Protein 7C7M (pdb70)

Radius of gyration: 18.65 Å; Cα contacts (8 Å, |Δi|>4): 418; chains: 1; bounding box: 50×46×41 Å

Solvent-accessible surface area: 12742 Å² total

Foldseek 3Di:
DPVLLVVLVVLLVVLVVLVVVCVVPVVSLVVLVVSCVLLCLLLDVVSLVVLVVPPDDPSNVVSLVSLLVSLLVSVQSNLLVVLCVCVVVVAADDDQPQVQQPVLGAALQAEEEEEAQGLNGSQQRNQVVHVHAYEYEDLDVSSQVSVVVNCCRYPVPTRYHYYNDQCVRDPCQQRHAEYEYDFSDQCVQVSVLVSQVVYHQRHKYKKYDPRSLSSHGPHDDDHDCQAWDFPDWADSSDSITMTMIHGD

InterPro domains:
  IPR004298 Nicotianamine synthase [PTHR32266] (62-256)
  IPR029063 S-adenosyl-L-methionine-dependent methyltransferase superfamily [G3DSA:3.40.50.150] (2-256)
  IPR029063 S-adenosyl-L-methionine-dependent methyltransferase superfamily [SSF53335] (79-215)

Structure (mmCIF, N/CA/C/O backbone):
data_7C7M
#
_entry.id   7C7M
#
_cell.length_a   45.522
_cell.length_b   92.142
_cell.length_c   56.669
_cell.angle_alpha   90.00
_cell.angle_beta   90.00
_cell.angle_gamma   90.00
#
_symmetry.space_group_name_H-M   'P 21 21 2'
#
loop_
_entity.id
_entity.type
_entity.pdbx_description
1 polymer 'Staphylopine biosynthesis enzyme CntL'
2 non-polymer 1,2-ETHANEDIOL
3 non-polymer S-ADENOSYLMETHIONINE
4 water water
#
loop_
_atom_site.group_PDB
_atom_site.id
_atom_site.type_symbol
_atom_site.label_atom_id
_atom_site.label_alt_id
_atom_site.label_comp_id
_atom_site.label_asym_id
_atom_site.label_entity_id
_atom_site.label_seq_id
_atom_site.pdbx_PDB_ins_code
_atom_site.Cartn_x
_atom_site.Cartn_y
_atom_site.Cartn_z
_atom_site.occupancy
_atom_site.B_iso_or_equiv
_atom_site.auth_seq_id
_atom_site.auth_comp_id
_atom_site.auth_asym_id
_atom_site.auth_atom_id
_atom_site.pdbx_PDB_model_num
ATOM 1 N N . ASN A 1 17 ? -8.160 41.481 -16.471 1.00 45.40 5 ASN A N 1
ATOM 2 C CA . ASN A 1 17 ? -7.706 40.892 -17.765 1.00 45.05 5 ASN A CA 1
ATOM 3 C C . ASN A 1 17 ? -6.615 41.767 -18.390 1.00 44.40 5 ASN A C 1
ATOM 4 O O . ASN A 1 17 ? -5.446 41.371 -18.465 1.00 38.01 5 ASN A O 1
ATOM 6 N N . ASN A 1 18 ? -7.035 42.965 -18.814 1.00 43.43 6 ASN A N 1
ATOM 7 C CA . ASN A 1 18 ? -6.341 43.799 -19.786 1.00 41.16 6 ASN A CA 1
ATOM 8 C C . ASN A 1 18 ? -4.863 43.950 -19.402 1.00 39.14 6 ASN A C 1
ATOM 9 O O . ASN A 1 18 ? -3.971 43.760 -20.231 1.00 36.45 6 ASN A O 1
ATOM 11 N N . GLU A 1 19 ? -4.616 44.267 -18.131 1.00 32.63 7 GLU A N 1
ATOM 12 C CA . GLU A 1 19 ? -3.307 44.703 -17.699 1.00 33.52 7 GLU A CA 1
ATOM 13 C C . GLU A 1 19 ? -2.304 43.539 -17.829 1.00 27.60 7 GLU A C 1
ATOM 14 O O . GLU A 1 19 ? -1.277 43.638 -18.529 1.00 25.88 7 GLU A O 1
ATOM 20 N N . ILE A 1 20 ? -2.594 42.419 -17.162 1.00 23.48 8 ILE A N 1
ATOM 21 C CA . ILE A 1 20 ? -1.606 41.354 -17.083 1.00 21.46 8 ILE A CA 1
ATOM 22 C C . ILE A 1 20 ? -1.464 40.697 -18.468 1.00 18.66 8 ILE A C 1
ATOM 23 O O . ILE A 1 20 ? -0.358 40.351 -18.861 1.00 18.52 8 ILE A O 1
ATOM 28 N N . LYS A 1 21 ? -2.560 40.587 -19.225 1.00 17.47 9 LYS A N 1
ATOM 29 C CA . LYS A 1 21 ? -2.536 39.967 -20.554 1.00 17.96 9 LYS A CA 1
ATOM 30 C C . LYS A 1 21 ? -1.571 40.716 -21.483 1.00 15.44 9 LYS A C 1
ATOM 31 O O . LYS A 1 21 ? -0.813 40.109 -22.221 1.00 14.36 9 LYS A O 1
ATOM 37 N N . LEU A 1 22 ? -1.589 42.051 -21.414 1.00 15.36 10 LEU A N 1
ATOM 38 C CA . LEU A 1 22 ? -0.726 42.892 -22.254 1.00 15.19 10 LEU A CA 1
ATOM 39 C C . LEU A 1 22 ? 0.762 42.624 -21.993 1.00 14.30 10 LEU A C 1
ATOM 40 O O . LEU A 1 22 ? 1.545 42.516 -22.951 1.00 13.73 10 LEU A O 1
ATOM 45 N N A ILE A 1 23 ? 1.140 42.527 -20.711 0.50 14.19 11 ILE A N 1
ATOM 46 N N B ILE A 1 23 ? 1.148 42.495 -20.721 0.50 14.29 11 ILE A N 1
ATOM 47 C CA A ILE A 1 23 ? 2.536 42.296 -20.298 0.50 14.36 11 ILE A CA 1
ATOM 48 C CA B ILE A 1 23 ? 2.563 42.337 -20.375 0.50 14.54 11 ILE A CA 1
ATOM 49 C C A ILE A 1 23 ? 2.995 40.917 -20.776 0.50 13.95 11 ILE A C 1
ATOM 50 C C B ILE A 1 23 ? 3.030 40.904 -20.689 0.50 14.05 11 ILE A C 1
ATOM 51 O O A ILE A 1 23 ? 4.115 40.763 -21.284 0.50 13.79 11 ILE A O 1
ATOM 52 O O B ILE A 1 23 ? 4.197 40.702 -21.043 0.50 13.88 11 ILE A O 1
ATOM 61 N N . LEU A 1 24 ? 2.123 39.926 -20.582 1.00 13.53 12 LEU A N 1
ATOM 62 C CA . LEU A 1 24 ? 2.425 38.533 -20.933 1.00 13.89 12 LEU A CA 1
ATOM 63 C C . LEU A 1 24 ? 2.639 38.422 -22.449 1.00 13.68 12 LEU A C 1
ATOM 64 O O . LEU A 1 24 ? 3.568 37.770 -22.899 1.00 13.23 12 LEU A O 1
ATOM 69 N N . GLN A 1 25 ? 1.790 39.093 -23.228 1.00 13.84 13 GLN A N 1
ATOM 70 C CA . GLN A 1 25 ? 1.965 39.126 -24.697 1.00 14.55 13 GLN A CA 1
ATOM 71 C C . GLN A 1 25 ? 3.311 39.784 -25.057 1.00 14.41 13 GLN A C 1
ATOM 72 O O . GLN A 1 25 ? 4.018 39.322 -25.992 1.00 14.50 13 GLN A O 1
ATOM 78 N N . GLN A 1 26 ? 3.673 40.858 -24.342 1.00 14.54 14 GLN A N 1
ATOM 79 C CA . GLN A 1 26 ? 4.918 41.573 -24.595 1.00 15.56 14 GLN A CA 1
ATOM 80 C C . GLN A 1 26 ? 6.108 40.671 -24.262 1.00 14.87 14 GLN A C 1
ATOM 81 O O . GLN A 1 26 ? 7.049 40.633 -25.025 1.00 14.83 14 GLN A O 1
ATOM 87 N N . TYR A 1 27 ? 6.052 39.945 -23.140 1.00 14.30 15 TYR A N 1
ATOM 88 C CA . TYR A 1 27 ? 7.110 38.970 -22.827 1.00 14.90 15 TYR A CA 1
ATOM 89 C C . TYR A 1 27 ? 7.217 37.910 -23.938 1.00 14.70 15 TYR A C 1
ATOM 90 O O . TYR A 1 27 ? 8.316 37.508 -24.304 1.00 13.62 15 TYR A O 1
ATOM 99 N N . LEU A 1 28 ? 6.087 37.423 -24.453 1.00 14.66 16 LEU A N 1
ATOM 100 C CA . LEU A 1 28 ? 6.137 36.397 -25.504 1.00 14.82 16 LEU A CA 1
ATOM 101 C C . LEU A 1 28 ? 6.908 36.938 -26.718 1.00 15.58 16 LEU A C 1
ATOM 102 O O . LEU A 1 28 ? 7.746 36.251 -27.272 1.00 14.49 16 LEU A O 1
ATOM 107 N N . GLU A 1 29 ? 6.602 38.179 -27.118 1.00 16.23 17 GLU A N 1
ATOM 108 C CA . GLU A 1 29 ? 7.266 38.832 -28.252 1.00 17.44 17 GLU A CA 1
ATOM 109 C C . GLU A 1 29 ? 8.759 39.054 -27.972 1.00 16.18 17 GLU A C 1
ATOM 110 O O . GLU A 1 29 ? 9.574 38.845 -28.850 1.00 15.75 17 GLU A O 1
ATOM 116 N N . LYS A 1 30 ? 9.105 39.491 -26.757 1.00 15.17 18 LYS A N 1
ATOM 117 C CA . LYS A 1 30 ? 10.510 39.667 -26.364 1.00 16.14 18 LYS A CA 1
ATOM 118 C C . LYS A 1 30 ? 11.259 38.324 -26.387 1.00 14.49 18 LYS A C 1
ATOM 119 O O . LYS A 1 30 ? 12.403 38.263 -26.855 1.00 14.37 18 LYS A O 1
ATOM 125 N N . PHE A 1 31 ? 10.640 37.257 -25.872 1.00 12.64 19 PHE A N 1
ATOM 126 C CA . PHE A 1 31 ? 11.274 35.943 -25.893 1.00 12.90 19 PHE A CA 1
ATOM 127 C C . PHE A 1 31 ? 11.484 35.477 -27.337 1.00 12.76 19 PHE A C 1
ATOM 128 O O . PHE A 1 31 ? 12.531 34.897 -27.633 1.00 13.61 19 PHE A O 1
ATOM 136 N N . GLU A 1 32 ? 10.520 35.742 -28.221 1.00 13.26 20 GLU A N 1
ATOM 137 C CA . GLU A 1 32 ? 10.658 35.380 -29.657 1.00 13.94 20 GLU A CA 1
ATOM 138 C C . GLU A 1 32 ? 11.896 36.063 -30.253 1.00 14.56 20 GLU A C 1
ATOM 139 O O . GLU A 1 32 ? 12.714 35.406 -30.902 1.00 15.09 20 GLU A O 1
ATOM 145 N N . ALA A 1 33 ? 12.050 37.376 -30.017 1.00 14.58 21 ALA A N 1
ATOM 146 C CA . ALA A 1 33 ? 13.145 38.150 -30.617 1.00 15.53 21 ALA A CA 1
ATOM 147 C C . ALA A 1 33 ? 14.497 37.680 -30.067 1.00 15.96 21 ALA A C 1
ATOM 148 O O . ALA A 1 33 ? 15.460 37.454 -30.842 1.00 15.91 21 ALA A O 1
ATOM 150 N N . HIS A 1 34 ? 14.574 37.540 -28.740 1.00 15.42 22 HIS A N 1
ATOM 151 C CA . HIS A 1 34 ? 15.801 37.124 -28.065 1.00 17.32 22 HIS A CA 1
ATOM 152 C C . HIS A 1 34 ? 16.203 35.709 -28.490 1.00 17.98 22 HIS A C 1
ATOM 153 O O . HIS A 1 34 ? 17.388 35.446 -28.723 1.00 18.80 22 HIS A O 1
ATOM 160 N N . TYR A 1 35 ? 15.229 34.796 -28.546 1.00 17.64 23 TYR A N 1
ATOM 161 C CA . TYR A 1 35 ? 15.534 33.419 -28.844 1.00 18.47 23 TYR A CA 1
ATOM 162 C C . TYR A 1 35 ? 16.039 33.303 -30.291 1.00 18.45 23 TYR A C 1
ATOM 163 O O . TYR A 1 35 ? 17.053 32.660 -30.535 1.00 17.84 23 TYR A O 1
ATOM 172 N N A GLU A 1 36 ? 15.343 33.948 -31.229 0.50 17.98 24 GLU A N 1
ATOM 173 N N B GLU A 1 36 ? 15.317 33.928 -31.233 0.50 17.86 24 GLU A N 1
ATOM 174 C CA A GLU A 1 36 ? 15.739 33.901 -32.629 0.50 19.34 24 GLU A CA 1
ATOM 175 C CA B GLU A 1 36 ? 15.714 33.955 -32.653 0.50 19.18 24 GLU A CA 1
ATOM 176 C C A GLU A 1 36 ? 17.153 34.481 -32.811 0.50 19.44 24 GLU A C 1
ATOM 177 C C B GLU A 1 36 ? 17.158 34.461 -32.783 0.50 19.31 24 GLU A C 1
ATOM 178 O O A GLU A 1 36 ? 17.932 33.928 -33.580 0.50 20.06 24 GLU A O 1
ATOM 179 O O B GLU A 1 36 ? 17.956 33.842 -33.480 0.50 19.77 24 GLU A O 1
ATOM 190 N N . ARG A 1 37 ? 17.480 35.562 -32.091 1.00 19.97 25 ARG A N 1
ATOM 191 C CA . ARG A 1 37 ? 18.814 36.216 -32.176 1.00 20.95 25 ARG A CA 1
ATOM 192 C C . ARG A 1 37 ? 19.907 35.247 -31.715 1.00 20.03 25 ARG A C 1
ATOM 193 O O . ARG A 1 37 ? 20.951 35.081 -32.403 1.00 19.59 25 ARG A O 1
ATOM 201 N N . VAL A 1 38 ? 19.660 34.600 -30.569 1.00 18.69 26 VAL A N 1
ATOM 202 C CA . VAL A 1 38 ? 20.608 33.689 -29.951 1.00 19.53 26 VAL A CA 1
ATOM 203 C C . VAL A 1 38 ? 20.856 32.473 -30.855 1.00 20.14 26 VAL A C 1
ATOM 204 O O . VAL A 1 38 ? 21.977 31.978 -30.903 1.00 21.18 26 VAL A O 1
ATOM 208 N N . LEU A 1 39 ? 19.835 32.008 -31.579 1.00 21.14 27 LEU A N 1
ATOM 209 C CA . LEU A 1 39 ? 20.005 30.867 -32.497 1.00 23.03 27 LEU A CA 1
ATOM 210 C C . LEU A 1 39 ? 20.994 31.211 -33.623 1.00 23.98 27 LEU A C 1
ATOM 211 O O . LEU A 1 39 ? 21.740 30.339 -34.061 1.00 25.31 27 LEU A O 1
ATOM 216 N N . GLN A 1 40 ? 21.009 32.472 -34.061 1.00 23.26 28 GLN A N 1
ATOM 217 C CA . GLN A 1 40 ? 21.916 32.933 -35.123 1.00 24.87 28 GLN A CA 1
ATOM 218 C C . GLN A 1 40 ? 23.298 33.268 -34.543 1.00 23.85 28 GLN A C 1
ATOM 219 O O . GLN A 1 40 ? 24.303 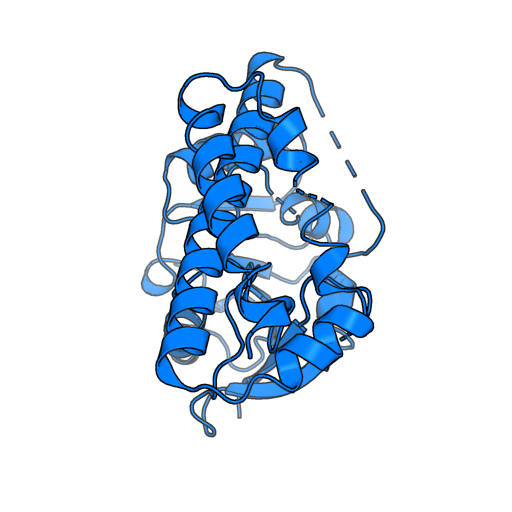33.031 -35.213 1.00 22.08 28 GLN A O 1
ATOM 221 N N . ASP A 1 41 ? 23.354 33.819 -33.318 1.00 21.53 29 ASP A N 1
ATOM 222 C CA . ASP A 1 41 ? 24.612 34.266 -32.738 1.00 22.76 29 ASP A CA 1
ATOM 223 C C . ASP A 1 41 ? 24.586 34.143 -31.205 1.00 22.33 29 ASP A C 1
ATOM 224 O O . ASP A 1 41 ? 23.861 34.847 -30.533 1.00 22.09 29 ASP A O 1
ATOM 229 N N . ASP A 1 42 ? 25.452 33.293 -30.648 1.00 23.65 30 ASP A N 1
ATOM 230 C CA . ASP A 1 42 ? 25.458 33.028 -29.201 1.00 26.42 30 ASP A CA 1
ATOM 231 C C . ASP A 1 42 ? 25.966 34.237 -28.392 1.00 26.35 30 ASP A C 1
ATOM 232 O O . ASP A 1 42 ? 25.862 34.221 -27.157 1.00 25.20 30 ASP A O 1
ATOM 237 N N . GLN A 1 43 ? 26.457 35.290 -29.058 1.00 25.50 31 GLN A N 1
ATOM 238 C CA . GLN A 1 43 ? 26.902 36.520 -28.373 1.00 29.59 31 GLN A CA 1
ATOM 239 C C . GLN A 1 43 ? 25.721 37.216 -27.679 1.00 28.78 31 GLN A C 1
ATOM 240 O O . GLN A 1 43 ? 25.935 37.997 -26.748 1.00 30.75 31 GLN A O 1
ATOM 246 N N . TYR A 1 44 ? 24.495 36.944 -28.145 1.00 26.45 32 TYR A N 1
ATOM 247 C CA . TYR A 1 44 ? 23.260 37.528 -27.590 1.00 26.67 32 TYR A CA 1
ATOM 248 C C . TYR A 1 44 ? 22.748 36.741 -26.368 1.00 23.55 32 TYR A C 1
ATOM 249 O O . TYR A 1 44 ? 21.653 37.034 -25.878 1.00 19.75 32 TYR A O 1
ATOM 258 N N . ILE A 1 45 ? 23.520 35.772 -25.859 1.00 22.68 33 ILE A N 1
ATOM 259 C CA . ILE A 1 45 ? 23.103 35.016 -24.668 1.00 23.11 33 ILE A CA 1
ATOM 260 C C . ILE A 1 45 ? 22.928 35.966 -23.476 1.00 21.30 33 ILE A C 1
ATOM 261 O O . ILE A 1 45 ? 21.959 35.839 -22.747 1.00 20.94 33 ILE A O 1
ATOM 266 N N . GLU A 1 46 ? 23.865 36.903 -23.271 1.00 19.58 34 GLU A N 1
ATOM 267 C CA . GLU A 1 46 ? 23.809 37.784 -22.090 1.00 19.89 34 GLU A CA 1
ATOM 268 C C . GLU A 1 46 ? 22.462 38.527 -22.049 1.00 19.18 34 GLU A C 1
ATOM 269 O O . GLU A 1 46 ? 21.857 38.609 -20.989 1.00 19.84 34 GLU A O 1
ATOM 271 N N . ALA A 1 47 ? 22.010 39.050 -23.196 1.00 18.26 35 ALA A N 1
ATOM 272 C CA . ALA A 1 47 ? 20.750 39.790 -23.305 1.00 18.62 35 ALA A CA 1
ATOM 273 C C . ALA A 1 47 ? 19.557 38.871 -22.967 1.00 18.02 35 ALA A C 1
ATOM 274 O O . ALA A 1 47 ? 18.587 39.288 -22.297 1.00 17.32 35 ALA A O 1
ATOM 276 N N . LEU A 1 48 ? 19.619 37.614 -23.413 1.00 17.15 36 LEU A N 1
ATOM 277 C CA . LEU A 1 48 ? 18.539 36.660 -23.097 1.00 17.59 36 LEU A CA 1
ATOM 278 C C . LEU A 1 48 ? 18.546 36.332 -21.596 1.00 18.28 36 LEU A C 1
ATOM 279 O O . LEU A 1 48 ? 17.482 36.295 -20.980 1.00 18.97 36 LEU A O 1
ATOM 284 N N . GLU A 1 49 ? 19.726 36.114 -21.008 1.00 18.58 37 GLU A N 1
ATOM 285 C CA . GLU A 1 49 ? 19.845 35.844 -19.548 1.00 19.95 37 GLU A CA 1
ATOM 286 C C . GLU A 1 49 ? 19.257 37.003 -18.739 1.00 18.77 37 GLU A C 1
ATOM 287 O O . GLU A 1 49 ? 18.559 36.773 -17.745 1.00 18.69 37 GLU A O 1
ATOM 293 N N . THR A 1 50 ? 19.525 38.241 -19.165 1.00 18.21 38 THR A N 1
ATOM 294 C CA . THR A 1 50 ? 18.988 39.417 -18.498 1.00 18.75 38 THR A CA 1
ATOM 295 C C . THR A 1 50 ? 17.454 39.432 -18.593 1.00 17.26 38 THR A C 1
ATOM 296 O O . THR A 1 50 ? 16.771 39.742 -17.625 1.00 16.21 38 THR A O 1
ATOM 300 N N . LEU A 1 51 ? 16.925 39.122 -19.773 1.00 16.26 39 LEU A N 1
ATOM 301 C CA . LEU A 1 51 ? 15.468 39.038 -19.970 1.00 16.55 39 LEU A CA 1
ATOM 302 C C . LEU A 1 51 ? 14.879 37.993 -19.024 1.00 16.04 39 LEU A C 1
ATOM 303 O O . LEU A 1 51 ? 13.840 38.221 -18.396 1.00 14.90 39 LEU A O 1
ATOM 316 N N . ASP A 1 53 ? 16.082 37.037 -16.151 1.00 18.60 41 ASP A N 1
ATOM 317 C CA . ASP A 1 53 ? 16.129 37.567 -14.789 1.00 19.94 41 ASP A CA 1
ATOM 318 C C . ASP A 1 53 ? 14.976 38.558 -14.556 1.00 19.31 41 ASP A C 1
ATOM 319 O O . ASP A 1 53 ? 14.315 38.532 -13.498 1.00 17.26 41 ASP A O 1
ATOM 324 N N . ASP A 1 54 ? 14.736 39.440 -15.534 1.00 18.04 42 ASP A N 1
ATOM 325 C CA . ASP A 1 54 ? 13.624 40.400 -15.475 1.00 19.15 42 ASP A CA 1
ATOM 326 C C . ASP A 1 54 ? 12.284 39.659 -15.363 1.00 17.16 42 ASP A C 1
ATOM 327 O O . ASP A 1 54 ? 11.419 40.036 -14.564 1.00 17.55 42 ASP A O 1
ATOM 332 N N . TYR A 1 55 ? 12.130 38.599 -16.153 1.00 15.28 43 TYR A N 1
ATOM 333 C CA . TYR A 1 55 ? 10.922 37.739 -16.164 1.00 15.16 43 TYR A CA 1
ATOM 334 C C . TYR A 1 55 ? 10.690 37.088 -14.790 1.00 15.62 43 TYR A C 1
ATOM 335 O O . TYR A 1 55 ? 9.547 37.042 -14.290 1.00 14.75 43 TYR A O 1
ATOM 344 N N A SER A 1 56 ? 11.774 36.571 -14.198 0.50 15.75 44 SER A N 1
ATOM 345 N N B SER A 1 56 ? 11.773 36.588 -14.185 0.50 15.78 44 SER A N 1
ATOM 346 C CA A SER A 1 56 ? 11.770 35.961 -12.868 0.50 16.39 44 SER A CA 1
ATOM 347 C CA B SER A 1 56 ? 11.734 35.945 -12.874 0.50 16.46 44 SER A CA 1
ATOM 348 C C A SER A 1 56 ? 11.280 36.974 -11.830 0.50 17.09 44 SER A C 1
ATOM 349 C C B SER A 1 56 ? 11.308 36.960 -11.803 0.50 17.10 44 SER A C 1
ATOM 350 O O A SER A 1 56 ? 10.386 36.681 -11.033 0.50 17.36 44 SER A O 1
ATOM 351 O O B SER A 1 56 ? 10.470 36.655 -10.951 0.50 17.37 44 SER A O 1
ATOM 356 N N . GLU A 1 57 ? 11.870 38.174 -11.874 1.00 17.63 45 GLU A N 1
ATOM 357 C CA . GLU A 1 57 ? 11.525 39.270 -10.959 1.00 19.14 45 GLU A CA 1
ATOM 358 C C . GLU A 1 57 ? 10.043 39.643 -11.121 1.00 17.42 45 GLU A C 1
ATOM 359 O O . GLU A 1 57 ? 9.348 39.905 -10.142 1.00 17.16 45 GLU A O 1
ATOM 365 N N . PHE A 1 58 ? 9.544 39.613 -12.361 1.00 15.44 46 PHE A N 1
ATOM 366 C CA . PHE A 1 58 ? 8.119 39.870 -12.647 1.00 14.84 46 PHE A CA 1
ATOM 367 C C . PHE A 1 58 ? 7.234 38.811 -11.965 1.00 13.98 46 PHE A C 1
ATOM 36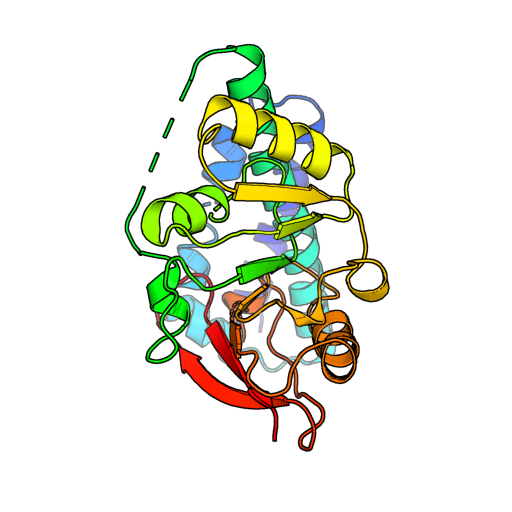8 O O . PHE A 1 58 ? 6.251 39.148 -11.272 1.00 14.34 46 PHE A O 1
ATOM 376 N N . ILE A 1 59 ? 7.581 37.535 -12.174 1.00 13.08 47 ILE A N 1
ATOM 377 C CA . ILE A 1 59 ? 6.807 36.381 -11.714 1.00 13.49 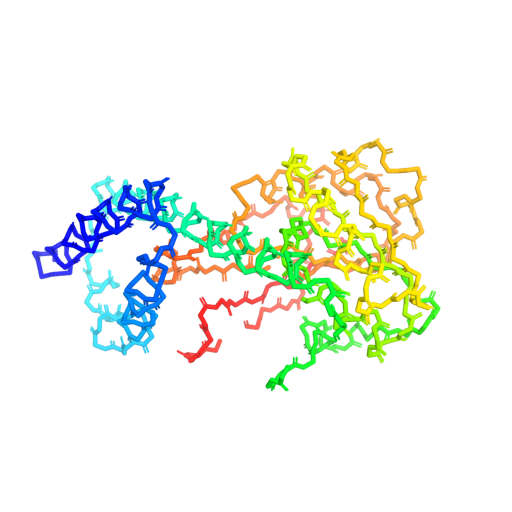47 ILE A CA 1
ATOM 378 C C . ILE A 1 59 ? 6.690 36.411 -10.182 1.00 14.06 47 ILE A C 1
ATOM 379 O O . ILE A 1 59 ? 5.618 36.134 -9.623 1.00 13.83 47 ILE A O 1
ATOM 384 N N . LEU A 1 60 ? 7.791 36.769 -9.525 1.00 15.37 48 LEU A N 1
ATOM 385 C CA . LEU A 1 60 ? 7.880 36.694 -8.062 1.00 16.47 48 LEU A CA 1
ATOM 386 C C . LEU A 1 60 ? 7.434 37.993 -7.378 1.00 17.64 48 LEU A C 1
ATOM 387 O O . LEU A 1 60 ? 7.498 38.096 -6.139 1.00 19.12 48 LEU A O 1
ATOM 392 N N . ASN A 1 61 ? 6.953 38.965 -8.154 1.00 17.48 49 ASN A N 1
ATOM 393 C CA . ASN A 1 61 ? 6.503 40.234 -7.622 1.00 17.79 49 ASN A CA 1
ATOM 394 C C . ASN A 1 61 ? 5.032 40.104 -7.234 1.00 16.96 49 ASN A C 1
ATOM 395 O O . ASN A 1 61 ? 4.209 39.770 -8.073 1.00 17.24 49 ASN A O 1
ATOM 400 N N . PRO A 1 62 ? 4.646 40.319 -5.950 1.00 17.12 50 PRO A N 1
ATOM 401 C CA . PRO A 1 62 ? 3.270 40.076 -5.500 1.00 17.42 50 PRO A CA 1
ATOM 402 C C . PRO A 1 62 ? 2.196 40.908 -6.216 1.00 17.39 50 PRO A C 1
ATOM 403 O O . PRO A 1 62 ? 1.031 40.502 -6.280 1.00 18.31 50 PRO A O 1
ATOM 407 N N . ILE A 1 63 ? 2.594 42.054 -6.767 1.00 19.51 51 ILE A N 1
ATOM 408 C CA . ILE A 1 63 ? 1.694 42.920 -7.524 1.00 22.38 51 ILE A CA 1
ATOM 409 C C . ILE A 1 63 ? 1.220 42.182 -8.777 1.00 20.42 51 ILE A C 1
ATOM 410 O O . ILE A 1 63 ? 0.035 42.195 -9.101 1.00 19.37 51 ILE A O 1
ATOM 415 N N . TYR A 1 64 ? 2.175 41.602 -9.514 1.00 19.69 52 TYR A N 1
ATOM 416 C CA . TYR A 1 64 ? 1.862 40.905 -10.761 1.00 19.32 52 TYR A CA 1
ATOM 417 C C . TYR A 1 64 ? 1.181 39.573 -10.453 1.00 19.11 52 TYR A C 1
ATOM 418 O O . TYR A 1 64 ? 0.292 39.154 -11.185 1.00 18.69 52 TYR A O 1
ATOM 427 N N . GLU A 1 65 ? 1.569 38.937 -9.346 1.00 20.47 53 GLU A N 1
ATOM 428 C CA . GLU A 1 65 ? 0.951 37.688 -8.940 1.00 20.84 53 GLU A CA 1
ATOM 429 C C . GLU A 1 65 ? -0.554 37.924 -8.737 1.00 20.80 53 GLU A C 1
ATOM 430 O O . GLU A 1 65 ? -1.379 37.139 -9.204 1.00 19.81 53 GLU A O 1
ATOM 436 N N . GLN A 1 66 ? -0.887 39.016 -8.037 1.00 20.65 54 GLN A N 1
ATOM 437 C CA . GLN A 1 66 ? -2.269 39.367 -7.710 1.00 22.33 54 GLN A CA 1
ATOM 438 C C . GLN A 1 66 ? -3.031 39.637 -9.012 1.00 21.22 54 GLN A C 1
ATOM 439 O O . GLN A 1 66 ? -4.089 39.076 -9.225 1.00 20.98 54 GLN A O 1
ATOM 445 N N . GLN A 1 67 ? -2.456 40.463 -9.890 1.00 21.48 55 GLN A N 1
ATOM 446 C CA . GLN A 1 67 ? -3.075 40.760 -11.195 1.00 22.11 55 GLN A CA 1
ATOM 447 C C . GLN A 1 67 ? -3.345 39.466 -11.973 1.00 20.99 55 GLN A C 1
ATOM 448 O O . GLN A 1 67 ? -4.440 39.291 -12.549 1.00 20.44 55 GLN A O 1
ATOM 454 N N . PHE A 1 68 ? -2.339 38.576 -12.019 1.00 18.99 56 PHE A N 1
ATOM 455 C CA . PHE A 1 68 ? -2.437 37.295 -12.732 1.00 18.94 56 PHE A CA 1
ATOM 456 C C . PHE A 1 68 ? -3.593 36.453 -12.179 1.00 18.53 56 PHE A C 1
AT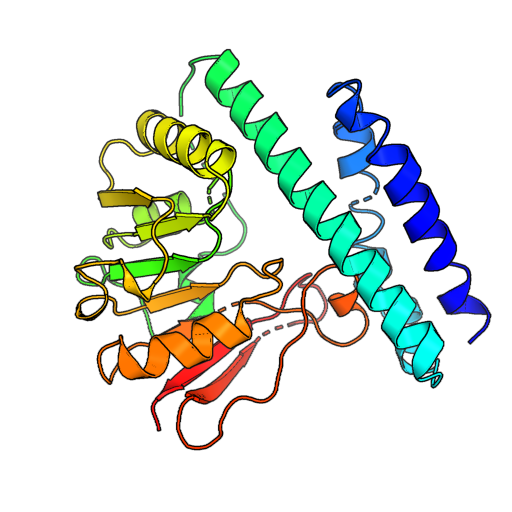OM 457 O O . PHE A 1 68 ? -4.389 35.886 -12.922 1.00 18.98 56 PHE A O 1
ATOM 465 N N . ASN A 1 69 ? -3.675 36.380 -10.853 1.00 19.93 57 ASN A N 1
ATOM 466 C CA . ASN A 1 69 ? -4.699 35.611 -10.173 1.00 21.46 57 ASN A CA 1
ATOM 467 C C . ASN A 1 69 ? -6.092 36.187 -10.445 1.00 20.62 57 ASN A C 1
ATOM 468 O O . ASN A 1 69 ? -7.047 35.434 -10.487 1.00 23.13 57 ASN A O 1
ATOM 473 N N . ALA A 1 70 ? -6.176 37.507 -10.619 1.00 21.82 58 ALA A N 1
ATOM 474 C CA . ALA A 1 70 ? -7.444 38.240 -10.799 1.00 23.42 58 ALA A CA 1
ATOM 475 C C . ALA A 1 70 ? -8.005 38.074 -12.225 1.00 24.29 58 ALA A C 1
ATOM 476 O O . ALA A 1 70 ? -9.209 38.236 -12.432 1.00 23.77 58 ALA A O 1
ATOM 478 N N . TRP A 1 71 ? -7.140 37.751 -13.200 1.00 23.43 59 TRP A N 1
ATOM 479 C CA . TRP A 1 71 ? -7.547 37.491 -14.591 1.00 24.95 59 TRP A CA 1
ATOM 480 C C . TRP A 1 71 ? -8.226 36.116 -14.645 1.00 27.22 59 TRP A C 1
ATOM 481 O O . TRP A 1 71 ? -7.558 35.088 -14.556 1.00 25.14 59 TRP A O 1
ATOM 492 N N . ARG A 1 72 ? -9.557 36.115 -14.780 1.00 30.34 60 ARG A N 1
ATOM 493 C CA . ARG A 1 72 ? -10.363 34.884 -14.698 1.00 35.49 60 ARG A CA 1
ATOM 494 C C . ARG A 1 72 ? -10.910 34.542 -16.090 1.00 38.87 60 ARG A C 1
ATOM 495 O O . ARG A 1 72 ? -12.044 34.100 -16.239 1.00 44.35 60 ARG A O 1
ATOM 498 N N . ASP A 1 73 ? -10.081 34.739 -17.115 1.00 40.80 61 ASP A N 1
ATOM 499 C CA . ASP A 1 73 ? -10.335 34.183 -18.427 1.00 39.56 61 ASP A CA 1
ATOM 500 C C . ASP A 1 73 ? -9.929 32.709 -18.367 1.00 39.49 61 ASP A C 1
ATOM 501 O O . ASP A 1 73 ? -9.104 32.331 -17.537 1.00 40.22 61 ASP A O 1
ATOM 506 N N . VAL A 1 74 ? -10.531 31.876 -19.222 1.00 37.58 62 VAL A N 1
ATOM 507 C CA . VAL A 1 74 ? -10.239 30.444 -19.219 1.00 35.52 62 VAL A CA 1
ATOM 508 C C . VAL A 1 74 ? -9.360 30.094 -20.438 1.00 33.52 62 VAL A C 1
ATOM 509 O O . VAL A 1 74 ? -8.232 29.667 -20.253 1.00 36.12 62 VAL A O 1
ATOM 513 N N . GLU A 1 75 ? -9.860 30.318 -21.659 1.00 29.10 63 GLU A N 1
ATOM 514 C CA . GLU A 1 75 ? -9.207 29.827 -22.893 1.00 27.65 63 GLU A CA 1
ATOM 515 C C . GLU A 1 75 ? -7.931 30.622 -23.214 1.00 24.95 63 GLU A C 1
ATOM 516 O O . GLU A 1 75 ? -6.871 30.024 -23.354 1.00 22.87 63 GLU A O 1
ATOM 522 N N . GLU A 1 76 ? -8.048 31.951 -23.369 1.00 21.93 64 GLU A N 1
ATOM 523 C CA . GLU A 1 76 ? -6.921 32.794 -23.813 1.00 21.25 64 GLU A CA 1
ATOM 524 C C . GLU A 1 76 ? -5.791 32.750 -22.773 1.00 19.19 64 GLU A C 1
ATOM 525 O O . GLU A 1 76 ? -4.616 32.640 -23.119 1.00 18.62 64 GLU A O 1
ATOM 527 N N . LYS A 1 77 ? -6.157 32.783 -21.493 1.00 18.34 65 LYS A N 1
ATOM 528 C CA . LYS A 1 77 ? -5.174 32.733 -20.408 1.00 17.82 65 LYS A CA 1
ATOM 529 C C . LYS A 1 77 ? -4.405 31.407 -20.468 1.00 16.51 65 LYS A C 1
ATOM 530 O O . LYS A 1 77 ? -3.164 31.414 -20.473 1.00 15.88 65 LYS A O 1
ATOM 536 N N . ALA A 1 78 ? -5.133 30.286 -20.540 1.00 14.72 66 ALA A N 1
ATOM 537 C CA . ALA A 1 78 ? -4.510 28.954 -20.596 1.00 14.25 66 ALA A CA 1
ATOM 538 C C . ALA A 1 78 ? -3.521 28.862 -21.768 1.00 13.83 66 ALA A C 1
ATOM 539 O O . ALA A 1 78 ? -2.394 28.389 -21.605 1.00 13.08 66 ALA A O 1
ATOM 541 N N . GLN A 1 79 ? -3.937 29.347 -22.941 1.00 13.73 67 GLN A N 1
ATOM 542 C CA . GLN A 1 79 ? -3.125 29.252 -24.161 1.00 13.87 67 GLN A CA 1
ATOM 543 C C . GLN A 1 79 ? -1.866 30.126 -24.056 1.00 13.92 67 GLN A C 1
ATOM 544 O O . GLN A 1 79 ? -0.767 29.704 -24.477 1.00 13.39 67 GLN A O 1
ATOM 550 N N . LEU A 1 80 ? -2.016 31.333 -23.506 1.00 13.57 68 LEU A N 1
ATOM 551 C CA . LEU A 1 80 ? -0.913 32.268 -23.385 1.00 13.63 68 LEU A CA 1
ATOM 552 C C . LEU A 1 80 ? 0.130 31.685 -22.422 1.00 14.11 68 LEU A C 1
ATOM 553 O O . LEU A 1 80 ? 1.339 31.710 -22.705 1.00 12.46 68 LEU A O 1
ATOM 558 N N . ILE A 1 81 ? -0.350 31.103 -21.315 1.00 13.81 69 ILE A N 1
ATOM 559 C CA . ILE A 1 81 ? 0.542 30.413 -20.354 1.00 14.13 69 ILE A CA 1
ATOM 560 C C . ILE A 1 81 ? 1.317 29.300 -21.084 1.00 13.87 69 ILE A C 1
ATOM 561 O O . ILE A 1 81 ? 2.542 29.217 -20.949 1.00 12.54 69 ILE A O 1
ATOM 566 N N . LYS A 1 82 ? 0.623 28.489 -21.895 1.00 14.37 70 LYS A N 1
ATOM 567 C CA . LYS A 1 82 ? 1.247 27.364 -22.573 1.00 15.00 70 LYS A CA 1
ATOM 568 C C . LYS A 1 82 ? 2.271 27.870 -23.602 1.00 14.07 70 LYS A C 1
ATOM 569 O O . LYS A 1 82 ? 3.315 27.253 -23.781 1.00 13.47 70 LYS A O 1
ATOM 575 N N . SER A 1 83 ? 2.000 29.007 -24.250 1.00 13.47 71 SER A N 1
ATOM 576 C CA . SER A 1 83 ? 2.939 29.569 -25.246 1.00 13.81 71 SER A CA 1
ATOM 577 C C . SER A 1 83 ? 4.243 30.012 -24.565 1.00 13.38 71 SER A C 1
ATOM 578 O O . SER A 1 83 ? 5.350 29.799 -25.091 1.00 13.12 71 SER A O 1
ATOM 581 N N . LEU A 1 84 ? 4.111 30.626 -23.388 1.00 13.04 72 LEU A N 1
ATOM 582 C CA . LEU A 1 84 ? 5.258 31.133 -22.635 1.00 13.54 72 LEU A CA 1
ATOM 583 C C . LEU A 1 84 ? 6.088 29.994 -22.039 1.00 13.69 72 LEU A C 1
ATOM 584 O O . LEU A 1 84 ? 7.310 30.037 -22.100 1.00 12.41 72 LEU A O 1
ATOM 589 N N . GLN A 1 85 ? 5.428 28.980 -21.479 1.00 13.97 73 GLN A N 1
ATOM 590 C CA . GLN A 1 85 ? 6.162 27.913 -20.800 1.00 14.62 73 GLN A CA 1
ATOM 591 C C . GLN A 1 85 ? 6.987 27.128 -21.846 1.00 14.67 73 GLN A C 1
ATOM 592 O O . GLN A 1 85 ? 8.131 26.746 -21.570 1.00 14.83 73 GLN A O 1
ATOM 598 N N . TYR A 1 86 ? 6.472 26.966 -23.076 1.00 13.93 74 TYR A N 1
ATOM 599 C CA . TYR A 1 86 ? 7.208 26.266 -24.139 1.00 14.82 74 TYR A CA 1
ATOM 600 C C . TYR A 1 86 ? 8.419 27.084 -24.614 1.00 14.16 74 TYR A C 1
ATOM 601 O O . TYR A 1 86 ? 9.545 26.558 -24.672 1.00 14.16 74 TYR A O 1
ATOM 610 N N . ILE A 1 87 ? 8.225 28.365 -24.946 1.00 13.28 75 ILE A N 1
ATOM 611 C CA . ILE A 1 87 ? 9.361 29.144 -25.519 1.00 12.58 75 ILE A CA 1
ATOM 612 C C . ILE A 1 87 ? 10.424 29.379 -24.434 1.00 12.58 75 ILE A C 1
ATOM 613 O O . ILE A 1 87 ? 11.626 29.325 -24.724 1.00 12.01 75 ILE A O 1
ATOM 618 N N . THR A 1 88 ? 10.016 29.656 -23.183 1.00 12.48 76 THR A N 1
ATOM 619 C CA . THR A 1 88 ? 11.029 29.861 -22.125 1.00 12.83 76 THR A CA 1
ATOM 620 C C . THR A 1 88 ? 11.748 28.550 -21.775 1.00 12.65 76 THR A C 1
ATOM 621 O O . THR A 1 88 ? 12.912 28.588 -21.378 1.00 13.00 76 THR A O 1
ATOM 625 N N . ALA A 1 89 ? 11.081 27.402 -21.916 1.00 13.14 77 ALA A N 1
ATOM 626 C CA . ALA A 1 89 ? 11.761 26.105 -21.749 1.00 13.73 77 ALA A CA 1
ATOM 627 C C . ALA A 1 89 ? 12.852 25.952 -22.813 1.00 14.22 77 ALA A C 1
ATOM 628 O O . ALA A 1 89 ? 13.970 25.464 -22.526 1.00 14.32 77 ALA A O 1
ATOM 630 N N . GLN A 1 90 ? 12.548 26.373 -24.044 1.00 14.25 78 GLN A N 1
ATOM 631 C CA . GLN A 1 90 ? 13.557 26.336 -25.113 1.00 14.57 78 GLN A CA 1
ATOM 632 C C . GLN A 1 90 ? 14.723 27.273 -24.788 1.00 14.74 78 GLN A C 1
ATOM 633 O O . GLN A 1 90 ? 15.868 26.909 -25.045 1.00 14.07 78 GLN A O 1
ATOM 639 N N . CYS A 1 91 ? 14.426 28.465 -24.238 1.00 14.95 79 CYS A N 1
ATOM 640 C CA . CYS A 1 91 ? 15.475 29.426 -23.811 1.00 15.42 79 CYS A CA 1
ATOM 641 C C . CYS A 1 91 ? 16.363 28.845 -22.698 1.00 15.47 79 CYS A C 1
ATOM 642 O O . CYS A 1 91 ? 17.592 29.001 -22.735 1.00 14.37 79 CYS A O 1
ATOM 645 N N . VAL A 1 92 ? 15.764 28.182 -21.702 1.00 15.33 80 VAL A N 1
ATOM 646 C CA . VAL A 1 92 ? 16.549 27.524 -20.645 1.00 17.12 80 VAL A CA 1
ATOM 647 C C . VAL A 1 92 ? 17.544 26.539 -21.277 1.00 17.95 80 VAL A C 1
ATOM 648 O O . VAL A 1 92 ? 18.746 26.523 -20.944 1.00 16.50 80 VAL A O 1
ATOM 652 N N . LYS A 1 93 ? 17.043 25.723 -22.202 1.00 18.89 81 LYS A N 1
ATOM 653 C CA . LYS A 1 93 ? 17.862 24.728 -22.887 1.00 21.18 81 LYS A CA 1
ATOM 654 C C . LYS A 1 93 ? 18.990 25.394 -23.691 1.00 20.93 81 LYS A C 1
ATOM 655 O O . LYS A 1 93 ? 20.126 24.903 -23.717 1.00 20.52 81 LYS A O 1
ATOM 661 N N . GLN A 1 94 ? 18.687 26.491 -24.385 1.00 20.02 82 GLN A N 1
ATOM 662 C CA . GLN A 1 94 ? 19.690 27.134 -25.235 1.00 21.73 82 GLN A CA 1
ATOM 663 C C . GLN A 1 94 ? 20.811 27.760 -24.389 1.00 19.93 82 GLN A C 1
ATOM 664 O O . GLN A 1 94 ? 21.971 27.690 -24.788 1.00 19.11 82 GLN A O 1
ATOM 670 N N . VAL A 1 95 ? 20.467 28.346 -23.236 1.00 18.19 83 VAL A N 1
ATOM 671 C CA . VAL A 1 95 ? 21.462 28.856 -22.274 1.00 19.29 83 VAL A CA 1
ATOM 672 C C . VAL A 1 95 ? 22.372 27.708 -21.805 1.00 17.94 83 VAL A C 1
ATOM 673 O O . VAL A 1 95 ? 23.605 27.859 -21.795 1.00 17.49 83 VAL A O 1
ATOM 677 N N . GLU A 1 96 ? 21.786 26.563 -21.461 1.00 17.01 84 GLU A N 1
ATOM 678 C CA . GLU A 1 96 ? 22.581 25.400 -21.010 1.00 17.41 84 GLU A CA 1
ATOM 679 C C . GLU A 1 96 ? 23.541 24.935 -22.115 1.00 16.16 84 GLU A C 1
ATOM 680 O O . GLU A 1 96 ? 24.720 24.699 -21.841 1.00 14.79 84 GLU A O 1
ATOM 686 N N . VAL A 1 97 ? 23.055 24.852 -23.362 1.00 16.28 85 VAL A N 1
ATOM 687 C CA . VAL A 1 97 ? 23.872 24.358 -24.483 1.00 16.83 85 VAL A CA 1
ATOM 688 C C . VAL A 1 97 ? 25.063 25.303 -24.714 1.00 16.03 85 VAL A C 1
ATOM 689 O O . VAL A 1 97 ? 26.199 24.852 -24.897 1.00 14.43 85 VAL A O 1
ATOM 693 N N . ILE A 1 98 ? 24.813 26.611 -24.696 1.00 15.12 86 ILE A N 1
ATOM 694 C CA . ILE A 1 98 ? 25.889 27.596 -24.910 1.00 16.46 86 ILE A CA 1
ATOM 695 C C . ILE A 1 98 ? 26.896 27.572 -23.748 1.00 16.16 86 ILE A C 1
ATOM 696 O O . ILE A 1 98 ? 28.116 27.581 -23.966 1.00 16.79 86 ILE A O 1
ATOM 701 N N . ARG A 1 99 ? 26.410 27.538 -22.510 1.00 16.36 87 ARG A N 1
ATOM 702 C CA . ARG A 1 99 ? 27.316 27.456 -21.360 1.00 17.64 87 ARG A CA 1
ATOM 703 C C . ARG A 1 99 ? 28.156 26.173 -21.410 1.00 15.40 87 ARG A C 1
ATOM 704 O O . ARG A 1 99 ? 29.361 26.214 -21.105 1.00 15.18 87 ARG A O 1
ATOM 712 N N . ALA A 1 100 ? 27.540 25.046 -21.786 1.00 13.22 88 ALA A N 1
ATOM 713 C CA . ALA A 1 100 ? 28.274 23.784 -21.914 1.00 13.53 88 ALA A CA 1
ATOM 714 C C . ALA A 1 100 ? 29.365 23.879 -22.987 1.00 13.99 88 ALA A C 1
ATOM 715 O O . ALA A 1 100 ? 30.519 23.484 -22.754 1.00 13.73 88 ALA A O 1
ATOM 717 N N . ARG A 1 101 ? 29.002 24.370 -24.174 1.00 15.56 89 ARG A N 1
ATOM 718 C CA . ARG A 1 101 ? 29.941 24.447 -25.296 1.00 16.83 89 ARG A CA 1
ATOM 719 C C . ARG A 1 101 ? 31.116 25.368 -24.948 1.00 17.79 89 ARG A C 1
ATOM 720 O O . ARG A 1 101 ? 32.271 25.069 -25.312 1.00 18.29 89 ARG A O 1
ATOM 728 N N . ARG A 1 102 ? 30.845 26.459 -24.224 1.00 18.15 90 ARG A N 1
ATOM 729 C CA . ARG A 1 102 ? 31.907 27.356 -23.771 1.00 19.49 90 ARG A CA 1
ATOM 730 C C . ARG A 1 102 ? 32.893 26.617 -22.845 1.00 17.46 90 ARG A C 1
ATOM 731 O O . ARG A 1 102 ? 34.118 26.751 -23.014 1.00 17.77 90 ARG A O 1
ATOM 739 N N . LEU A 1 103 ? 32.385 25.840 -21.884 1.00 16.10 91 LEU A N 1
ATOM 740 C CA . LEU A 1 103 ? 33.253 25.115 -20.959 1.00 16.76 91 LEU A CA 1
ATOM 741 C C . LEU A 1 103 ? 34.104 24.085 -21.726 1.00 16.09 91 LEU A C 1
ATOM 742 O O . LEU A 1 103 ? 35.337 24.013 -21.554 1.00 15.49 91 LEU A O 1
ATOM 747 N N . LEU A 1 104 ? 33.471 23.338 -22.630 1.00 15.31 92 LEU A N 1
ATOM 748 C CA . LEU A 1 104 ? 34.177 22.288 -23.394 1.00 15.98 92 LEU A CA 1
ATOM 749 C C . LEU A 1 104 ? 35.125 22.902 -24.442 1.00 16.84 92 LEU A C 1
ATOM 750 O O . LEU A 1 104 ? 36.216 22.372 -24.662 1.00 16.62 92 LEU A O 1
ATOM 755 N N . ASP A 1 105 ? 34.759 24.053 -25.020 1.00 18.31 93 ASP A N 1
ATOM 756 C CA . ASP A 1 105 ? 35.622 24.764 -25.984 1.00 20.16 93 ASP A CA 1
ATOM 757 C C . ASP A 1 105 ? 36.921 25.214 -25.297 1.00 20.47 93 ASP A C 1
ATOM 758 O O . ASP A 1 105 ? 37.980 25.245 -25.932 1.00 20.00 93 ASP A O 1
ATOM 763 N N . GLY A 1 106 ? 36.832 25.567 -24.013 1.00 21.61 94 GLY A N 1
ATOM 764 C CA . GLY A 1 106 ? 37.982 26.004 -23.226 1.00 23.99 94 GLY A CA 1
ATOM 765 C C . GLY A 1 106 ? 38.908 24.853 -22.867 1.00 26.46 94 GLY A C 1
ATOM 766 O O . GLY A 1 106 ? 40.118 25.045 -22.704 1.00 24.92 94 GLY A O 1
ATOM 767 N N . GLN A 1 107 ? 38.315 23.665 -22.694 1.00 29.50 95 GLN A N 1
ATOM 768 C CA . GLN A 1 107 ? 38.990 22.422 -22.284 1.00 32.60 95 GLN A CA 1
ATOM 769 C C . GLN A 1 107 ? 39.606 22.550 -20.882 1.00 32.84 95 GLN A C 1
ATOM 770 O O . GLN A 1 107 ? 40.425 21.705 -20.516 1.00 33.09 95 GLN A O 1
ATOM 776 N N . ALA A 1 108 ? 39.182 23.547 -20.087 1.00 32.61 96 ALA A N 1
ATOM 777 C CA . ALA A 1 108 ? 39.654 23.674 -18.693 1.00 34.49 96 ALA A CA 1
ATOM 778 C C . ALA A 1 108 ? 38.705 22.909 -17.761 1.00 35.45 96 ALA A C 1
ATOM 779 O O . ALA A 1 108 ? 37.629 22.456 -18.189 1.00 34.16 96 ALA A O 1
ATOM 781 N N . SER A 1 109 ? 39.140 22.734 -16.504 1.00 36.81 97 SER A N 1
ATOM 782 C CA . SER A 1 109 ? 38.318 22.157 -15.432 1.00 39.80 97 SER A CA 1
ATOM 783 C C . SER A 1 109 ? 37.703 23.297 -14.613 1.00 40.56 97 SER A C 1
ATOM 784 O O . SER A 1 109 ? 37.238 23.087 -13.499 1.00 44.45 97 SER A O 1
ATOM 787 N N . ILE A 1 117 ? 25.143 26.193 -5.140 1.00 45.11 105 ILE A N 1
ATOM 788 C CA . ILE A 1 117 ? 25.500 27.476 -4.542 1.00 46.35 105 ILE A CA 1
ATOM 789 C C . ILE A 1 117 ? 24.659 27.689 -3.273 1.00 45.84 105 ILE A C 1
ATOM 790 O O . ILE A 1 117 ? 25.104 27.367 -2.167 1.00 48.16 105 ILE A O 1
ATOM 792 N N . GLU A 1 118 ? 23.433 28.196 -3.448 1.00 45.47 106 GLU A N 1
ATOM 793 C CA . GLU A 1 118 ? 22.616 28.749 -2.354 1.00 46.76 106 GLU A CA 1
ATOM 794 C C . GLU A 1 118 ? 21.791 27.668 -1.637 1.00 48.60 106 GLU A C 1
ATOM 795 O O . GLU A 1 118 ? 21.242 27.941 -0.56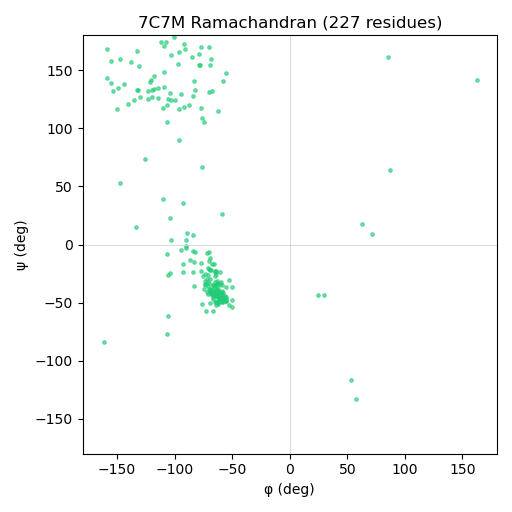7 1.00 49.79 106 GLU A O 1
ATOM 797 N N . HIS A 1 119 ? 21.679 26.466 -2.224 1.00 47.10 107 HIS A N 1
ATOM 798 C CA . HIS A 1 119 ? 20.785 25.418 -1.707 1.00 46.00 107 HIS A CA 1
ATOM 799 C C . HIS A 1 119 ? 21.302 24.026 -2.095 1.00 45.52 107 HIS A C 1
ATOM 800 O O . HIS A 1 119 ? 21.648 23.781 -3.244 1.00 41.51 107 HIS A O 1
ATOM 802 N N . CYS A 1 120 ? 21.351 23.117 -1.116 1.00 43.76 108 CYS A N 1
ATOM 803 C CA . CYS A 1 120 ? 21.732 21.726 -1.354 1.00 47.09 108 CYS A CA 1
ATOM 804 C C . CYS A 1 120 ? 20.511 20.952 -1.867 1.00 47.40 108 CYS A C 1
ATOM 805 O O . CYS A 1 120 ? 19.429 21.064 -1.293 1.00 44.03 108 CYS A O 1
ATOM 808 N N . ILE A 1 121 ? 20.703 20.170 -2.941 1.00 47.77 109 ILE A N 1
ATOM 809 C CA . ILE A 1 121 ? 19.599 19.479 -3.634 1.00 49.64 109 ILE A CA 1
ATOM 810 C C . ILE A 1 121 ? 18.897 18.540 -2.645 1.00 48.89 109 ILE A C 1
ATOM 811 O O . ILE A 1 121 ? 17.685 18.350 -2.740 1.00 51.77 109 ILE A O 1
ATOM 816 N N . ASP A 1 122 ? 19.664 17.982 -1.698 1.00 47.33 110 ASP A N 1
ATOM 817 C CA . ASP A 1 122 ? 19.159 17.124 -0.622 1.00 45.64 110 ASP A CA 1
ATOM 818 C C . ASP A 1 122 ? 17.975 17.793 0.094 1.00 45.41 110 ASP A C 1
ATOM 819 O O . ASP A 1 122 ? 17.043 17.096 0.506 1.00 44.92 110 ASP A O 1
ATOM 821 N N . GLU A 1 123 ? 18.028 19.128 0.246 1.00 42.85 111 GLU A N 1
ATOM 822 C CA . GLU A 1 123 ? 16.981 19.940 0.897 1.00 40.34 111 GLU A CA 1
ATOM 823 C C . GLU A 1 123 ? 15.600 19.677 0.279 1.00 37.96 111 GLU A C 1
ATOM 824 O O . GLU A 1 123 ? 14.596 19.812 0.969 1.00 38.45 111 GLU A O 1
ATOM 830 N N . GLU A 1 124 ? 15.555 19.334 -1.016 1.00 34.42 112 GLU A N 1
ATOM 831 C CA . GLU A 1 124 ? 14.291 19.156 -1.747 1.00 33.07 112 GLU A CA 1
ATOM 832 C C . GLU A 1 124 ? 13.545 17.895 -1.287 1.00 30.24 112 GLU A C 1
ATOM 833 O O . GLU A 1 124 ? 12.376 17.724 -1.626 1.00 30.03 112 GLU A O 1
ATOM 839 N N . PHE A 1 125 ? 14.223 17.000 -0.555 1.00 26.47 113 PHE A N 1
ATOM 840 C CA . PHE A 1 125 ? 13.656 15.709 -0.149 1.00 26.62 113 PHE A CA 1
ATOM 841 C C . PHE A 1 125 ? 13.228 15.727 1.327 1.00 28.81 113 PHE A C 1
ATOM 842 O O . PHE A 1 125 ? 12.796 14.709 1.861 1.00 28.10 113 PHE A O 1
ATOM 850 N N . GLY A 1 126 ? 13.349 16.886 1.978 1.00 31.56 114 GLY A N 1
ATOM 851 C CA . GLY A 1 126 ? 12.922 17.064 3.365 1.00 34.87 114 GLY A CA 1
ATOM 852 C C . GLY A 1 126 ? 13.531 16.016 4.277 1.00 35.41 114 GLY A C 1
ATOM 853 O O . GLY A 1 126 ? 14.748 15.937 4.405 1.00 38.90 114 GLY A O 1
ATOM 854 N N . GLN A 1 127 ? 12.675 15.186 4.881 1.00 36.85 115 GLN A N 1
ATOM 855 C CA . GLN A 1 127 ? 13.107 14.129 5.805 1.00 38.22 115 GLN A CA 1
ATOM 856 C C . GLN A 1 127 ? 13.796 12.994 5.035 1.00 39.23 115 GLN A C 1
ATOM 857 O O . GLN A 1 127 ? 14.698 12.343 5.575 1.00 41.70 115 GLN A O 1
ATOM 859 N N . CYS A 1 128 ? 13.389 12.783 3.776 1.00 36.68 116 CYS A N 1
ATOM 860 C CA . CYS A 1 128 ? 13.816 11.635 2.958 1.00 37.44 116 CYS A CA 1
ATOM 861 C C . CYS A 1 128 ? 15.249 11.836 2.435 1.00 37.19 116 CYS A C 1
ATOM 862 O O . CYS A 1 128 ? 15.479 11.920 1.226 1.00 36.08 116 CYS A O 1
ATOM 865 N N . SER A 1 129 ? 16.217 11.841 3.357 1.00 34.04 117 SER A N 1
ATOM 866 C CA . SER A 1 129 ? 17.597 12.274 3.095 1.00 33.78 117 SER A CA 1
ATOM 867 C C . SER A 1 129 ? 18.333 11.279 2.176 1.00 29.76 117 SER A C 1
ATOM 868 O O . SER A 1 129 ? 17.945 10.093 2.092 1.00 28.95 117 SER A O 1
ATOM 871 N N . ILE A 1 130 ? 19.352 11.782 1.456 1.00 25.30 118 ILE A N 1
ATOM 872 C CA . ILE A 1 130 ? 20.157 11.012 0.484 1.00 23.84 118 ILE A CA 1
ATOM 873 C C . ILE A 1 130 ? 21.547 10.733 1.078 1.00 22.11 118 ILE A C 1
ATOM 874 O O . ILE A 1 130 ? 22.289 11.660 1.353 1.00 23.32 118 ILE A O 1
ATOM 879 N N . THR A 1 131 ? 21.900 9.455 1.227 1.00 19.92 119 THR A N 1
ATOM 880 C CA . THR A 1 131 ? 23.237 9.049 1.711 1.00 19.42 119 THR A CA 1
ATOM 881 C C . THR A 1 131 ? 24.026 8.465 0.541 1.00 18.02 119 THR A C 1
ATOM 882 O O . THR A 1 131 ? 23.470 8.266 -0.545 1.00 16.82 119 THR A O 1
ATOM 886 N N . SER A 1 132 ? 25.304 8.149 0.778 1.00 16.94 120 SER A N 1
ATOM 887 C CA . SER A 1 132 ? 26.168 7.583 -0.249 1.00 18.00 120 SER A CA 1
ATOM 888 C C . SER A 1 132 ? 25.695 6.183 -0.672 1.00 18.01 120 SER A C 1
ATOM 889 O O . SER A 1 132 ? 26.085 5.711 -1.729 1.00 19.89 120 SER A O 1
ATOM 892 N N . ASN A 1 133 ? 24.835 5.536 0.119 1.00 18.16 121 ASN A N 1
ATOM 893 C CA . ASN A 1 133 ? 24.308 4.205 -0.235 1.00 19.60 121 ASN A CA 1
ATOM 894 C C . ASN A 1 133 ? 23.098 4.311 -1.183 1.00 18.65 121 ASN A C 1
ATOM 895 O O . ASN A 1 133 ? 22.609 3.314 -1.646 1.00 19.34 121 ASN A O 1
ATOM 900 N N . ASP A 1 134 ? 22.618 5.528 -1.460 1.00 17.37 122 ASP A N 1
ATOM 901 C CA . ASP A 1 134 ? 21.375 5.719 -2.204 1.00 17.25 122 ASP A CA 1
ATOM 902 C C . ASP A 1 134 ? 21.701 5.846 -3.694 1.00 15.70 122 ASP A C 1
ATOM 903 O O . ASP A 1 134 ? 22.853 5.900 -4.066 1.00 14.47 122 ASP A O 1
ATOM 908 N N . LYS A 1 135 ? 20.659 5.874 -4.528 1.00 15.15 123 LYS A N 1
ATOM 909 C CA . LYS A 1 135 ? 20.812 5.986 -5.972 1.00 16.16 123 LYS A CA 1
ATOM 910 C C . LYS A 1 135 ? 19.718 6.916 -6.503 1.00 14.91 123 LYS A C 1
ATOM 911 O O . LYS A 1 135 ? 18.533 6.628 -6.312 1.00 13.24 123 LYS A O 1
ATOM 917 N N . LEU A 1 136 ? 20.138 8.013 -7.150 1.00 14.16 124 LEU A N 1
ATOM 918 C CA . LEU A 1 136 ? 19.240 9.057 -7.594 1.00 14.54 124 LEU A CA 1
ATOM 919 C C . LEU A 1 136 ? 19.124 9.040 -9.123 1.00 14.10 124 LEU A C 1
ATOM 920 O O . LEU A 1 136 ? 20.136 8.981 -9.822 1.00 13.96 124 LEU A O 1
ATOM 925 N N . LEU A 1 137 ? 17.886 9.155 -9.611 1.00 12.71 125 LEU A N 1
ATOM 926 C CA . LEU A 1 137 ? 17.579 9.371 -11.028 1.00 12.63 125 LEU A CA 1
ATOM 927 C C . LEU A 1 137 ? 17.137 10.825 -11.203 1.00 12.36 125 LEU A C 1
ATOM 928 O O . LEU A 1 137 ? 16.222 11.253 -10.523 1.00 11.56 125 LEU A O 1
ATOM 933 N N . LEU A 1 138 ? 17.798 11.562 -12.102 1.00 13.15 126 LEU A N 1
ATOM 934 C CA . LEU A 1 138 ? 17.399 12.926 -12.457 1.00 15.04 126 LEU A CA 1
ATOM 935 C C . LEU A 1 138 ? 16.853 12.890 -13.887 1.00 14.01 126 LEU A C 1
ATOM 936 O O . LEU A 1 138 ? 17.562 12.519 -14.815 1.00 13.62 126 LEU A O 1
ATOM 941 N N . VAL A 1 139 ? 15.574 13.231 -14.031 1.00 13.22 127 VAL A N 1
ATOM 942 C CA . VAL A 1 139 ? 14.914 13.235 -15.317 1.00 13.14 127 VAL A CA 1
ATOM 943 C C . VAL A 1 139 ? 15.055 14.639 -15.906 1.00 13.30 127 VAL A C 1
ATOM 944 O O . VAL A 1 139 ? 14.534 15.583 -15.336 1.00 13.29 127 VAL A O 1
ATOM 948 N N . GLY A 1 140 ? 15.728 14.740 -17.061 1.00 13.26 128 GLY A N 1
ATOM 949 C CA . GLY A 1 140 ? 16.027 16.005 -17.709 1.00 13.85 128 GLY A CA 1
ATOM 950 C C . GLY A 1 140 ? 17.332 16.590 -17.184 1.00 14.65 128 GLY A C 1
ATOM 951 O O . GLY A 1 140 ? 17.341 17.674 -16.576 1.00 16.20 128 GLY A O 1
ATOM 952 N N . SER A 1 141 ? 18.433 15.872 -17.432 1.00 14.27 129 SER A N 1
ATOM 953 C CA . SER A 1 141 ? 19.740 16.182 -16.869 1.00 14.53 129 SER A CA 1
ATOM 954 C C . SER A 1 141 ? 20.293 17.482 -17.467 1.00 14.55 129 SER A C 1
ATOM 955 O O . SER A 1 141 ? 20.889 18.275 -16.753 1.00 14.28 129 SER A O 1
ATOM 958 N N . GLY A 1 142 ? 20.097 17.685 -18.774 1.00 14.41 130 GLY A N 1
ATOM 959 C CA . GLY A 1 142 ? 20.476 18.923 -19.430 1.00 14.16 130 GLY A CA 1
ATOM 960 C C . GLY A 1 142 ? 21.935 18.938 -19.862 1.00 15.31 130 GLY A C 1
ATOM 961 O O . GLY A 1 142 ? 22.771 18.141 -19.395 1.00 14.81 130 GLY A O 1
ATOM 962 N N . ALA A 1 143 ? 22.238 19.847 -20.794 1.00 14.78 131 ALA A N 1
ATOM 963 C CA . ALA A 1 143 ? 23.589 19.977 -21.381 1.00 15.03 131 ALA A CA 1
ATOM 964 C C . ALA A 1 143 ? 24.598 20.521 -20.353 1.00 14.89 131 ALA A C 1
ATOM 965 O O . ALA A 1 143 ? 25.789 20.296 -20.514 1.00 13.75 131 ALA A O 1
ATOM 967 N N . TYR A 1 144 ? 24.113 21.212 -19.309 1.00 15.79 132 TYR A N 1
ATOM 968 C CA . TYR A 1 144 ? 24.966 21.829 -18.273 1.00 16.44 132 TYR A CA 1
ATOM 969 C C . TYR A 1 144 ? 24.505 21.330 -16.904 1.00 17.83 132 TYR A C 1
ATOM 970 O O . TYR A 1 144 ? 23.853 22.062 -16.147 1.00 16.25 132 TYR A O 1
ATOM 979 N N . PRO A 1 145 ? 24.813 20.053 -16.564 1.00 17.74 133 PRO A N 1
ATOM 980 C CA . PRO A 1 145 ? 24.126 19.335 -15.484 1.00 18.41 133 PRO A CA 1
ATOM 981 C C . PRO A 1 145 ? 24.704 19.621 -14.096 1.00 19.71 133 PRO A C 1
ATOM 982 O O . PRO A 1 145 ? 25.167 18.720 -13.395 1.00 18.35 133 PRO A O 1
ATOM 994 N N . THR A 1 147 ? 23.234 20.578 -11.332 1.00 25.24 135 THR A N 1
ATOM 995 C CA . THR A 1 147 ? 22.420 19.999 -10.273 1.00 26.03 135 THR A CA 1
ATOM 996 C C . THR A 1 147 ? 22.770 18.517 -10.075 1.00 24.21 135 THR A C 1
ATOM 997 O O . THR A 1 147 ? 22.907 18.044 -8.947 1.00 22.91 135 THR A O 1
ATOM 1001 N N . LEU A 1 148 ? 22.924 17.793 -11.184 1.00 21.33 136 LEU A N 1
ATOM 1002 C CA . LEU A 1 148 ? 23.296 16.379 -11.163 1.00 21.42 136 LEU A CA 1
ATOM 1003 C C . LEU A 1 148 ? 24.666 16.196 -10.494 1.00 19.75 136 LEU A C 1
ATOM 1004 O O . LEU A 1 148 ? 24.846 15.315 -9.638 1.00 18.61 136 LEU A O 1
ATOM 1009 N N . ILE A 1 149 ? 25.630 17.036 -10.884 1.00 17.88 137 ILE A N 1
ATOM 1010 C CA . ILE A 1 149 ? 26.992 16.972 -10.331 1.00 18.30 137 ILE A CA 1
ATOM 1011 C C . ILE A 1 149 ? 26.977 17.367 -8.841 1.00 18.80 137 ILE A C 1
ATOM 1012 O O . ILE A 1 149 ? 27.650 16.736 -8.022 1.00 15.38 137 ILE A O 1
ATOM 1017 N N . GLN A 1 150 ? 26.224 18.425 -8.520 1.00 20.97 138 GLN A N 1
ATOM 1018 C CA . GLN A 1 150 ? 26.039 18.924 -7.145 1.00 23.54 138 GLN A CA 1
ATOM 1019 C C . GLN A 1 150 ? 25.637 17.774 -6.211 1.00 21.44 138 GLN A C 1
ATOM 1020 O O . GLN A 1 150 ? 26.281 17.551 -5.183 1.00 21.96 138 GLN A O 1
ATOM 1026 N N . VAL A 1 151 ? 24.586 17.039 -6.574 1.00 21.54 139 VAL A N 1
ATOM 1027 C CA . VAL A 1 151 ? 24.034 16.037 -5.671 1.00 21.50 139 VAL A CA 1
ATOM 1028 C C . VAL A 1 151 ? 25.008 14.854 -5.532 1.00 18.77 139 VAL A C 1
ATOM 1029 O O . VAL A 1 151 ? 25.170 14.338 -4.447 1.00 16.74 139 VAL A O 1
ATOM 1033 N N . ALA A 1 152 ? 25.674 14.460 -6.623 1.00 16.84 140 ALA A N 1
ATOM 1034 C CA . ALA A 1 152 ? 26.689 13.409 -6.581 1.00 16.81 140 ALA A CA 1
ATOM 1035 C C . ALA A 1 152 ? 27.805 13.798 -5.597 1.00 16.88 140 ALA A C 1
ATOM 1036 O O . ALA A 1 152 ? 28.193 12.999 -4.737 1.00 16.80 140 ALA A O 1
ATOM 1038 N N . LYS A 1 153 ? 28.315 15.030 -5.728 1.00 16.81 141 LYS A N 1
ATOM 1039 C CA . LYS A 1 153 ? 29.432 15.515 -4.885 1.00 18.19 141 LYS A CA 1
ATOM 1040 C C . LYS A 1 153 ? 29.002 15.640 -3.416 1.00 17.85 141 LYS A C 1
ATOM 1041 O O . LYS A 1 153 ? 29.791 15.321 -2.527 1.00 17.75 141 LYS A O 1
ATOM 1047 N N . GLU A 1 154 ? 27.770 16.106 -3.180 1.00 17.23 142 GLU A N 1
ATOM 1048 C CA . GLU A 1 154 ? 27.287 16.399 -1.813 1.00 18.87 142 GLU A CA 1
ATOM 1049 C C . GLU A 1 154 ? 26.985 15.100 -1.062 1.00 19.68 142 GLU A C 1
ATOM 1050 O O . GLU A 1 154 ? 27.271 15.000 0.131 1.00 20.37 142 GLU A O 1
ATOM 1056 N N . THR A 1 155 ? 26.436 14.107 -1.766 1.00 17.86 143 THR A N 1
ATOM 1057 C CA . THR A 1 155 ? 25.858 12.936 -1.115 1.00 18.32 143 THR A CA 1
ATOM 1058 C C . THR A 1 155 ? 26.740 11.702 -1.268 1.00 17.48 143 THR A C 1
ATOM 1059 O O . THR A 1 155 ? 26.642 10.824 -0.431 1.00 17.01 143 THR A O 1
ATOM 1063 N N . GLY A 1 156 ? 27.554 11.644 -2.338 1.00 16.40 144 GLY A N 1
ATOM 1064 C CA . GLY A 1 156 ? 28.296 10.444 -2.726 1.00 16.29 144 GLY A CA 1
ATOM 1065 C C . GLY A 1 156 ? 27.403 9.341 -3.287 1.00 16.05 144 GLY A C 1
ATOM 1066 O O . GLY A 1 156 ? 27.865 8.230 -3.509 1.00 15.51 144 GLY A O 1
ATOM 1067 N N . ALA A 1 157 ? 26.121 9.640 -3.527 1.00 16.31 145 ALA A N 1
ATOM 1068 C CA . ALA A 1 157 ? 25.214 8.668 -4.099 1.00 15.59 145 ALA A CA 1
ATOM 1069 C C . ALA A 1 157 ? 25.612 8.400 -5.555 1.00 15.54 145 ALA A C 1
ATOM 1070 O O . ALA A 1 157 ? 26.251 9.231 -6.209 1.00 14.41 145 ALA A O 1
ATOM 1072 N N A SER A 1 158 ? 25.215 7.230 -6.055 0.50 15.50 146 SER A N 1
ATOM 1073 N N B SER A 1 158 ? 25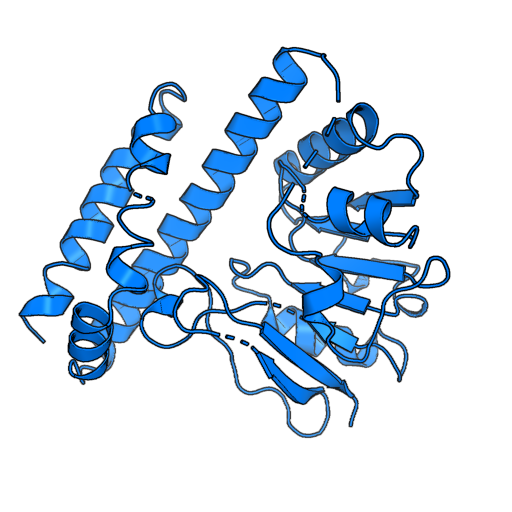.275 7.206 -6.050 0.50 14.97 146 SER A N 1
ATOM 1074 C CA A SER A 1 158 ? 25.227 6.968 -7.472 0.50 15.90 146 SER A CA 1
ATOM 1075 C CA B SER A 1 158 ? 25.334 6.927 -7.476 0.50 15.00 146 SER A CA 1
ATOM 1076 C C A SER A 1 158 ? 24.104 7.788 -8.112 0.50 15.20 146 SER A C 1
ATOM 1077 C C B SER A 1 158 ? 24.136 7.618 -8.127 0.50 14.60 146 SER A C 1
ATOM 1078 O O A SER A 1 158 ? 23.060 8.019 -7.488 0.50 15.16 146 SER A O 1
ATOM 1079 O O B SER A 1 158 ? 23.033 7.585 -7.569 0.50 14.72 146 SER A O 1
ATOM 1084 N N A VAL A 1 159 ? 24.338 8.251 -9.342 0.50 14.24 147 VAL A N 1
ATOM 1085 N N B VAL A 1 159 ? 24.352 8.249 -9.286 0.50 13.88 147 VAL A N 1
ATOM 1086 C CA A VAL A 1 159 ? 23.441 9.176 -9.993 0.50 14.00 147 VAL A CA 1
ATOM 1087 C CA B VAL A 1 159 ? 23.308 9.036 -9.901 0.50 13.68 147 VAL A CA 1
ATOM 1088 C C A VAL A 1 159 ? 23.282 8.735 -11.451 0.50 13.49 147 VAL A C 1
ATOM 1089 C C B VAL A 1 159 ? 23.261 8.732 -11.403 0.50 13.33 147 VAL A C 1
ATOM 1090 O O A VAL A 1 159 ? 24.271 8.438 -12.115 0.50 13.51 147 VAL A O 1
ATOM 1091 O O B VAL A 1 159 ? 24.288 8.549 -12.051 0.50 13.35 147 VAL A O 1
ATOM 1098 N N . ILE A 1 160 ? 22.030 8.676 -11.916 1.00 13.47 148 ILE A N 1
ATOM 1099 C CA . ILE A 1 160 ? 21.721 8.531 -13.320 1.00 13.82 148 ILE A CA 1
ATOM 1100 C C . ILE A 1 160 ? 20.985 9.795 -13.760 1.00 13.76 148 ILE A C 1
ATOM 1101 O O . ILE A 1 160 ? 19.972 10.169 -13.147 1.00 14.12 148 ILE A O 1
ATOM 1106 N N . GLY A 1 161 ? 21.429 10.377 -14.872 1.00 13.35 149 GLY A N 1
ATOM 1107 C CA . GLY A 1 161 ? 20.688 11.444 -15.543 1.00 13.54 149 GLY A CA 1
ATOM 1108 C C . GLY A 1 161 ? 20.207 10.975 -16.903 1.00 13.34 149 GLY A C 1
ATOM 1109 O O . GLY A 1 161 ? 20.948 10.308 -17.611 1.00 12.98 149 GLY A O 1
ATOM 1110 N N . ILE A 1 162 ? 18.944 11.264 -17.225 1.00 13.04 150 ILE A N 1
ATOM 1111 C CA . ILE A 1 162 ? 18.411 10.970 -18.536 1.00 13.06 150 ILE A CA 1
ATOM 1112 C C . ILE A 1 162 ? 17.998 12.275 -19.215 1.00 12.90 150 ILE A C 1
ATOM 1113 O O . ILE A 1 162 ? 17.534 13.220 -18.582 1.00 11.49 150 ILE A O 1
ATOM 1118 N N . ASP A 1 163 ? 18.196 12.304 -20.533 1.00 13.40 151 ASP A N 1
ATOM 1119 C CA . ASP A 1 163 ? 17.810 13.412 -21.379 1.00 14.39 151 ASP A CA 1
ATOM 1120 C C . ASP A 1 163 ? 17.479 12.831 -22.752 1.00 15.08 151 ASP A C 1
ATOM 1121 O O . ASP A 1 163 ? 18.219 11.976 -23.235 1.00 15.84 151 ASP A O 1
ATOM 1126 N N . ILE A 1 164 ? 16.363 13.277 -23.334 1.00 15.03 152 ILE A N 1
ATOM 1127 C CA . ILE A 1 164 ? 15.916 12.787 -24.645 1.00 16.68 152 ILE A CA 1
ATOM 1128 C C . ILE A 1 164 ? 16.744 13.416 -25.778 1.00 15.95 152 ILE A C 1
ATOM 1129 O O . ILE A 1 164 ? 16.722 12.907 -26.920 1.00 16.29 152 ILE A O 1
ATOM 1134 N N . ASP A 1 165 ? 17.481 14.494 -25.498 1.00 14.99 153 ASP A N 1
ATOM 1135 C CA . ASP A 1 165 ? 18.256 15.210 -26.530 1.00 15.45 153 ASP A CA 1
ATOM 1136 C C . ASP A 1 165 ? 19.703 14.729 -26.516 1.00 14.82 153 ASP A C 1
ATOM 1137 O O . ASP A 1 165 ? 20.404 14.937 -25.529 1.00 14.50 153 ASP A O 1
ATOM 1142 N N . PRO A 1 166 ? 20.205 14.096 -27.600 1.00 14.55 154 PRO A N 1
ATOM 1143 C CA . PRO A 1 166 ? 21.571 13.561 -27.627 1.00 14.93 154 PRO A CA 1
ATOM 1144 C C . PRO A 1 166 ? 22.639 14.657 -27.510 1.00 14.41 154 PRO A C 1
ATOM 1145 O O . PRO A 1 166 ? 23.750 14.372 -27.050 1.00 14.78 154 PRO A O 1
ATOM 1149 N N . GLN A 1 167 ? 22.307 15.893 -27.907 1.00 14.47 155 GLN A N 1
ATOM 1150 C CA . GLN A 1 167 ? 23.211 17.008 -27.671 1.00 16.22 155 GLN A CA 1
ATOM 1151 C C . GLN A 1 167 ? 23.404 17.166 -26.162 1.00 14.70 155 GLN A C 1
ATOM 1152 O O . GLN A 1 167 ? 24.510 17.373 -25.708 1.00 15.53 155 GLN A O 1
ATOM 1158 N N . ALA A 1 168 ? 22.299 17.127 -25.412 1.00 14.27 156 ALA A N 1
ATOM 1159 C CA . ALA A 1 168 ? 22.358 17.274 -23.952 1.00 13.99 156 ALA A CA 1
ATOM 1160 C C . ALA A 1 168 ? 23.092 16.082 -23.311 1.00 13.61 156 ALA A C 1
ATOM 1161 O O . ALA A 1 168 ? 23.821 16.252 -22.332 1.00 14.26 156 ALA A O 1
ATOM 1163 N N . VAL A 1 169 ? 22.918 14.880 -23.871 1.00 12.71 157 VAL A N 1
ATOM 1164 C CA . VAL A 1 169 ? 23.586 13.659 -23.378 1.00 12.97 157 VAL A CA 1
ATOM 1165 C C . VAL A 1 169 ? 25.104 13.798 -23.574 1.00 12.61 157 VAL A C 1
ATOM 1166 O O . VAL A 1 169 ? 25.881 13.549 -22.657 1.00 12.11 157 VAL A O 1
ATOM 1170 N N . ASP A 1 170 ? 25.534 14.188 -24.778 1.00 12.65 158 ASP A N 1
ATOM 1171 C CA . ASP A 1 170 ? 26.953 14.301 -25.058 1.00 12.87 158 ASP A CA 1
ATOM 1172 C C . ASP A 1 170 ? 27.607 15.384 -24.195 1.00 12.51 158 ASP A C 1
ATOM 1173 O O . ASP 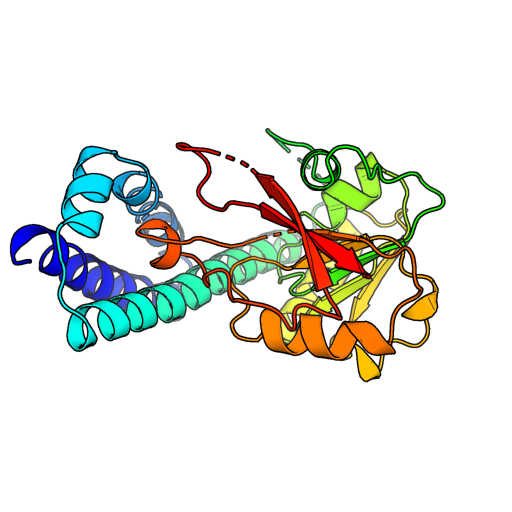A 1 170 ? 28.658 15.147 -23.576 1.00 11.83 158 ASP A O 1
ATOM 1178 N N . LEU A 1 171 ? 27.025 16.592 -24.216 1.00 13.30 159 LEU A N 1
ATOM 1179 C CA . LEU A 1 171 ? 27.585 17.723 -23.484 1.00 13.04 159 LEU A CA 1
ATOM 1180 C C . LEU A 1 171 ? 27.625 17.397 -21.983 1.00 13.17 159 LEU A C 1
ATOM 1181 O O . LEU A 1 171 ? 28.655 17.609 -21.333 1.00 13.92 159 LEU A O 1
ATOM 1186 N N . GLY A 1 172 ? 26.521 16.864 -21.451 1.00 13.37 160 GLY A N 1
ATOM 1187 C CA . GLY A 1 172 ? 26.432 16.480 -20.029 1.00 13.62 160 GLY A CA 1
ATOM 1188 C C . GLY A 1 172 ? 27.483 15.448 -19.635 1.00 14.24 160 GLY A C 1
ATOM 1189 O O . GLY A 1 172 ? 28.169 15.586 -18.615 1.00 13.43 160 GLY A O 1
ATOM 1190 N N . ARG A 1 173 ? 27.590 14.378 -20.434 1.00 15.20 161 ARG A N 1
ATOM 1191 C CA . ARG A 1 173 ? 28.562 13.325 -20.192 1.00 15.82 161 ARG A CA 1
ATOM 1192 C C . ARG A 1 173 ? 29.977 13.882 -20.107 1.00 15.96 161 ARG A C 1
ATOM 1193 O O . ARG A 1 173 ? 30.734 13.513 -19.227 1.00 15.53 161 ARG A O 1
ATOM 1201 N N . ARG A 1 174 ? 30.331 14.720 -21.083 1.00 15.50 162 ARG A N 1
ATOM 1202 C CA . ARG A 1 174 ? 31.698 15.205 -21.186 1.00 16.81 162 ARG A CA 1
ATOM 1203 C C . ARG A 1 174 ? 31.976 16.268 -20.111 1.00 17.28 162 ARG A C 1
ATOM 1204 O O . ARG A 1 174 ? 33.116 16.381 -19.649 1.00 19.51 162 ARG A O 1
ATOM 1212 N N . ILE A 1 175 ? 30.944 16.987 -19.659 1.00 16.85 163 ILE A N 1
ATOM 1213 C CA . ILE A 1 175 ? 31.100 17.964 -18.577 1.00 17.27 163 ILE A CA 1
ATOM 1214 C C . ILE A 1 175 ? 31.320 17.220 -17.255 1.00 17.17 163 ILE A C 1
ATOM 1215 O O . ILE A 1 175 ? 32.166 17.615 -16.466 1.00 16.48 163 ILE A O 1
ATOM 1220 N N . VAL A 1 176 ? 30.578 16.134 -17.045 1.00 16.76 164 VAL A N 1
ATOM 1221 C CA . VAL A 1 176 ? 30.782 15.297 -15.880 1.00 18.17 164 VAL A CA 1
ATOM 1222 C C . VAL A 1 176 ? 32.233 14.794 -15.854 1.00 19.71 164 VAL A C 1
ATOM 1223 O O . VAL A 1 176 ? 32.896 14.841 -14.804 1.00 20.88 164 VAL A O 1
ATOM 1227 N N . ASN A 1 177 ? 32.739 14.326 -16.999 1.00 20.31 165 ASN A N 1
ATOM 1228 C CA . ASN A 1 177 ? 34.100 13.788 -17.058 1.00 22.72 165 ASN A CA 1
ATOM 1229 C C . ASN A 1 177 ? 35.150 14.865 -16.726 1.00 22.00 165 ASN A C 1
ATOM 1230 O O . ASN A 1 177 ? 36.202 14.523 -16.191 1.00 22.70 165 ASN A O 1
ATOM 1235 N N . VAL A 1 178 ? 34.890 16.141 -17.043 1.00 20.76 166 VAL A N 1
ATOM 1236 C CA . VAL A 1 178 ? 35.805 17.235 -16.692 1.00 21.90 166 VAL A CA 1
ATOM 1237 C C . VAL A 1 178 ? 35.681 17.577 -15.197 1.00 20.76 166 VAL A C 1
ATOM 1238 O O . VAL A 1 178 ? 36.689 17.637 -14.487 1.00 21.38 166 VAL A O 1
ATOM 1242 N N . LEU A 1 179 ? 34.448 17.802 -14.727 1.00 19.23 167 LEU A N 1
ATOM 1243 C CA . LEU A 1 179 ? 34.191 18.457 -13.433 1.00 20.04 167 LEU A CA 1
ATOM 1244 C C . LEU A 1 179 ? 34.031 17.438 -12.298 1.00 19.61 167 LEU A C 1
ATOM 1245 O O . LEU A 1 179 ? 34.190 17.803 -11.122 1.00 18.64 167 LEU A O 1
ATOM 1250 N N . ALA A 1 180 ? 33.665 16.190 -12.622 1.00 18.83 168 ALA A N 1
ATOM 1251 C CA . ALA A 1 180 ? 33.355 15.202 -11.571 1.00 18.16 168 ALA A CA 1
ATOM 1252 C C . ALA A 1 180 ? 33.748 13.795 -12.007 1.00 18.10 168 ALA A C 1
ATOM 1253 O O . ALA A 1 180 ? 32.976 12.852 -11.856 1.00 17.03 168 ALA A O 1
ATOM 1255 N N . PRO A 1 181 ? 35.011 13.586 -12.438 1.00 17.89 169 PRO A N 1
ATOM 1256 C CA . PRO A 1 181 ? 35.445 12.287 -12.942 1.00 18.43 169 PRO A CA 1
ATOM 1257 C C . PRO A 1 181 ? 35.432 11.160 -11.898 1.00 18.62 169 PRO A C 1
ATOM 1258 O O . PRO A 1 181 ? 35.368 9.993 -12.271 1.00 19.43 169 PRO A O 1
ATOM 1262 N N . ASN A 1 182 ? 35.494 11.507 -10.609 1.00 18.12 170 ASN A N 1
ATOM 1263 C CA . ASN A 1 182 ? 35.542 10.506 -9.539 1.00 20.12 170 ASN A CA 1
ATOM 1264 C C . ASN A 1 182 ? 34.147 10.187 -8.978 1.00 20.36 170 ASN A C 1
ATOM 1265 O O . ASN A 1 182 ? 34.033 9.319 -8.132 1.00 21.24 170 ASN A O 1
ATOM 1270 N N . GLU A 1 183 ? 33.096 10.883 -9.418 1.00 20.49 171 GLU A N 1
ATOM 1271 C CA . GLU A 1 183 ? 31.747 10.560 -8.927 1.00 20.88 171 GLU A CA 1
ATOM 1272 C C . GLU A 1 183 ? 31.160 9.418 -9.767 1.00 20.39 171 GLU A C 1
ATOM 1273 O O . GLU A 1 183 ? 31.617 9.166 -10.869 1.00 19.44 171 GLU A O 1
ATOM 1279 N N . ASP A 1 184 ? 30.132 8.752 -9.235 1.00 19.95 172 ASP A N 1
ATOM 1280 C CA . ASP A 1 184 ? 29.454 7.656 -9.935 1.00 20.41 172 ASP A CA 1
ATOM 1281 C C . ASP A 1 184 ? 28.211 8.223 -10.646 1.00 17.97 172 ASP A C 1
ATOM 1282 O O . ASP A 1 184 ? 27.120 8.308 -10.064 1.00 18.01 172 ASP A O 1
ATOM 1287 N N . ILE A 1 185 ? 28.421 8.649 -11.887 1.00 16.43 173 ILE A N 1
ATOM 1288 C CA . ILE A 1 185 ? 27.438 9.378 -12.656 1.00 16.53 173 ILE A CA 1
ATOM 1289 C C . ILE A 1 185 ? 27.323 8.712 -14.024 1.00 16.01 173 ILE A C 1
ATOM 1290 O O . ILE A 1 185 ? 28.333 8.570 -14.719 1.00 19.10 173 ILE A O 1
ATOM 1295 N N . THR A 1 186 ? 26.092 8.364 -14.414 1.00 15.55 174 THR A N 1
ATOM 1296 C CA . THR A 1 186 ? 25.753 7.885 -15.747 1.00 16.60 174 THR A CA 1
ATOM 1297 C C . THR A 1 186 ? 24.778 8.875 -16.378 1.00 16.13 174 THR A C 1
ATOM 1298 O O . THR A 1 186 ? 23.797 9.246 -15.726 1.00 15.40 174 THR A O 1
ATOM 1302 N N . ILE A 1 187 ? 25.029 9.254 -17.642 1.00 15.60 175 ILE A N 1
ATOM 1303 C CA . ILE A 1 187 ? 24.075 10.031 -18.415 1.00 16.35 175 ILE A CA 1
ATOM 1304 C C . ILE A 1 187 ? 23.734 9.272 -19.697 1.00 16.44 175 ILE A C 1
ATOM 1305 O O . ILE A 1 187 ? 24.621 8.791 -20.412 1.00 16.80 175 ILE A O 1
ATOM 1310 N N . THR A 1 188 ? 22.436 9.173 -19.976 1.00 16.46 176 THR A N 1
ATOM 1311 C CA . THR A 1 188 ? 21.935 8.373 -21.091 1.00 16.95 176 THR A CA 1
ATOM 1312 C C . THR A 1 188 ? 20.671 9.011 -21.675 1.00 16.80 176 THR A C 1
ATOM 1313 O O . THR A 1 188 ? 19.980 9.796 -21.007 1.00 15.88 176 THR A O 1
ATOM 1317 N N . ASP A 1 189 ? 20.371 8.640 -22.927 1.00 17.02 177 ASP A N 1
ATOM 1318 C CA . ASP A 1 189 ? 19.143 9.006 -23.600 1.00 18.83 177 ASP A CA 1
ATOM 1319 C C . ASP A 1 189 ? 18.041 7.966 -23.351 1.00 19.17 177 ASP A C 1
ATOM 1320 O O . ASP A 1 189 ? 16.929 8.132 -23.855 1.00 17.76 177 ASP A O 1
ATOM 1325 N N . GLN A 1 190 ? 18.351 6.898 -22.602 1.00 20.10 178 GLN A N 1
ATOM 1326 C CA . GLN A 1 190 ? 17.373 5.831 -22.324 1.00 20.39 178 GLN A CA 1
ATOM 1327 C C . GLN A 1 190 ? 16.133 6.399 -21.632 1.00 19.38 178 GLN A C 1
ATOM 1328 O O . GLN A 1 190 ? 16.232 7.296 -20.793 1.00 18.10 178 GLN A O 1
ATOM 1334 N N . LYS A 1 191 ? 14.960 5.880 -22.024 1.00 18.89 179 LYS A N 1
ATOM 1335 C CA . LYS A 1 191 ? 13.717 6.178 -21.331 1.00 20.48 179 LYS A CA 1
ATOM 1336 C C . LYS A 1 191 ? 13.658 5.319 -20.060 1.00 19.59 179 LYS A C 1
ATOM 1337 O O . LYS A 1 191 ? 14.429 4.357 -19.894 1.00 19.00 179 LYS A O 1
ATOM 1343 N N . VAL A 1 192 ? 12.768 5.688 -19.144 1.00 18.52 180 VAL A N 1
ATOM 1344 C CA . VAL A 1 192 ? 12.700 5.049 -17.830 1.00 19.07 180 VAL A CA 1
ATOM 1345 C C . VAL A 1 192 ? 12.446 3.540 -17.989 1.00 19.97 180 VAL A C 1
ATOM 1346 O O . VAL A 1 192 ? 12.989 2.748 -17.227 1.00 19.60 180 VAL A O 1
ATOM 1350 N N . SER A 1 193 ? 11.658 3.148 -18.997 1.00 21.55 181 SER A N 1
ATOM 1351 C CA . SER A 1 193 ? 11.335 1.719 -19.232 1.00 24.04 181 SER A CA 1
ATOM 1352 C C . SER A 1 193 ? 12.561 0.928 -19.722 1.00 24.96 181 SER A C 1
ATOM 1353 O O . SER A 1 193 ? 12.516 -0.297 -19.768 1.00 25.55 181 SER A O 1
ATOM 1356 N N . GLU A 1 194 ? 13.642 1.630 -20.088 1.00 25.73 182 GLU A N 1
ATOM 1357 C CA . GLU A 1 194 ? 14.857 1.044 -20.659 1.00 27.20 182 GLU A CA 1
ATOM 1358 C C . GLU A 1 194 ? 16.017 1.030 -19.654 1.00 25.59 182 GLU A C 1
ATOM 1359 O O . GLU A 1 194 ? 17.071 0.426 -19.962 1.00 24.58 182 GLU A O 1
ATOM 1365 N N . LEU A 1 195 ? 15.852 1.673 -18.485 1.00 22.91 183 LEU A N 1
ATOM 1366 C CA . LEU A 1 195 ? 16.917 1.702 -17.459 1.00 23.45 183 LEU A CA 1
ATOM 1367 C C . LEU A 1 195 ? 16.953 0.352 -16.734 1.00 24.71 183 LEU A C 1
ATOM 1368 O O . LEU A 1 195 ? 16.008 -0.004 -16.054 1.00 24.16 183 LEU A O 1
ATOM 1373 N N . LYS A 1 196 ? 18.073 -0.361 -16.842 1.00 26.31 184 LYS A N 1
ATOM 1374 C CA . LYS A 1 196 ? 18.154 -1.728 -16.332 1.00 29.37 184 LYS A CA 1
ATOM 1375 C C . LYS A 1 196 ? 18.149 -1.734 -14.797 1.00 28.29 184 LYS A C 1
ATOM 1376 O O . LYS A 1 196 ? 17.670 -2.689 -14.204 1.00 28.22 184 LYS A O 1
ATOM 1382 N N . ASP A 1 197 ? 18.614 -0.645 -14.169 1.00 28.06 185 ASP A N 1
ATOM 1383 C CA . ASP A 1 197 ? 18.790 -0.580 -12.719 1.00 27.18 185 ASP A CA 1
ATOM 1384 C C . ASP A 1 197 ? 17.679 0.250 -12.051 1.00 24.54 185 ASP A C 1
ATOM 1385 O O . ASP A 1 197 ? 17.850 0.729 -10.935 1.00 22.88 185 ASP A O 1
ATOM 1390 N N . ILE A 1 198 ? 16.523 0.388 -12.706 1.00 22.37 186 ILE A N 1
ATOM 1391 C CA . ILE A 1 198 ? 15.471 1.296 -12.230 1.00 22.48 186 ILE A CA 1
ATOM 1392 C C . ILE A 1 198 ? 15.017 0.858 -10.825 1.00 22.24 186 ILE A C 1
ATOM 1393 O O . ILE A 1 198 ? 14.690 1.690 -10.009 1.00 20.45 186 ILE A O 1
ATOM 1398 N N . LYS A 1 199 ? 15.018 -0.455 -10.551 1.00 23.50 187 LYS A N 1
ATOM 1399 C CA . LYS A 1 199 ? 14.511 -0.995 -9.268 1.00 24.86 187 LYS A CA 1
ATOM 1400 C C . LYS A 1 199 ? 15.403 -0.623 -8.073 1.00 23.39 187 LYS A C 1
ATOM 1401 O O . LYS A 1 199 ? 14.928 -0.662 -6.944 1.00 22.55 187 LYS A O 1
ATOM 1407 N N . ASP A 1 200 ? 16.673 -0.287 -8.322 1.00 21.11 188 ASP A N 1
ATOM 1408 C CA . ASP A 1 200 ? 17.638 0.097 -7.289 1.00 23.21 188 ASP A CA 1
ATOM 1409 C C . ASP A 1 200 ? 17.507 1.583 -6.908 1.00 20.16 188 ASP A C 1
ATOM 1410 O O . ASP A 1 200 ? 18.049 1.998 -5.892 1.00 20.42 188 ASP A O 1
ATOM 1415 N N . VAL A 1 201 ? 16.807 2.379 -7.732 1.00 17.15 189 VAL A N 1
ATOM 1416 C CA . VAL A 1 201 ? 16.709 3.821 -7.514 1.00 16.79 189 VAL A CA 1
ATOM 1417 C C . VAL A 1 201 ? 15.894 4.092 -6.244 1.00 16.21 189 VAL A C 1
ATOM 1418 O O . VAL A 1 201 ? 14.775 3.577 -6.099 1.00 15.64 189 VAL A O 1
ATOM 1422 N N . THR A 1 202 ? 16.435 4.963 -5.379 1.00 15.15 190 THR A N 1
ATOM 1423 C CA . THR A 1 202 ? 15.837 5.323 -4.106 1.00 14.90 190 THR A CA 1
ATOM 1424 C C . THR A 1 202 ? 15.187 6.711 -4.150 1.00 14.89 190 THR A C 1
ATOM 1425 O O . THR A 1 202 ? 14.266 7.000 -3.370 1.00 14.59 190 THR A O 1
ATOM 1429 N N . HIS A 1 203 ? 15.662 7.561 -5.071 1.00 14.13 191 HIS A N 1
ATOM 1430 C CA . HIS A 1 203 ? 15.304 8.976 -5.130 1.00 13.91 191 HIS A CA 1
ATOM 1431 C C . HIS A 1 203 ? 15.222 9.393 -6.601 1.00 13.43 191 HIS A C 1
ATOM 1432 O O . HIS A 1 203 ? 16.058 8.992 -7.381 1.00 13.23 191 HIS A O 1
ATOM 1439 N N . ILE A 1 204 ? 14.205 10.186 -6.944 1.00 13.89 192 ILE A N 1
ATOM 1440 C CA . ILE A 1 204 ? 13.998 10.676 -8.324 1.00 13.71 192 ILE A CA 1
ATOM 1441 C C . ILE A 1 204 ? 13.737 12.183 -8.245 1.00 13.66 192 ILE A C 1
ATOM 1442 O O . ILE A 1 204 ? 12.936 12.613 -7.407 1.00 14.63 192 ILE A O 1
ATOM 1447 N N . ILE A 1 205 ? 14.411 12.960 -9.100 1.00 12.53 193 ILE A N 1
ATOM 1448 C CA . ILE A 1 205 ? 14.143 14.405 -9.267 1.00 13.67 193 ILE A CA 1
ATOM 1449 C C . ILE A 1 205 ? 13.728 14.626 -10.717 1.00 12.67 193 ILE A C 1
ATOM 1450 O O . ILE A 1 205 ? 14.397 14.108 -11.601 1.00 11.65 193 ILE A O 1
ATOM 1455 N N . PHE A 1 206 ? 12.635 15.376 -10.923 1.00 12.16 194 PHE A N 1
ATOM 1456 C CA . PHE A 1 206 ? 12.230 15.880 -12.242 1.00 12.11 194 PHE A CA 1
ATOM 1457 C C . PHE A 1 206 ? 12.578 17.361 -12.360 1.00 12.87 194 PHE A C 1
ATOM 1458 O O . PHE A 1 206 ? 12.166 18.152 -11.511 1.00 13.05 194 PHE A O 1
ATOM 1466 N N . SER A 1 207 ? 13.350 17.717 -13.394 1.00 13.13 195 SER A N 1
ATOM 1467 C CA . SER A 1 207 ? 13.490 19.107 -13.819 1.00 13.33 195 SER A CA 1
ATOM 1468 C C . SER A 1 207 ? 12.092 19.680 -14.100 1.00 13.33 195 SER A C 1
ATOM 1469 O O . SER A 1 207 ? 11.167 18.956 -14.494 1.00 13.70 195 SER A O 1
ATOM 1472 N N . SER A 1 208 ? 11.922 20.976 -13.854 1.00 13.51 196 SER A N 1
ATOM 1473 C CA . SER A 1 208 ? 10.622 21.628 -13.972 1.00 14.62 196 SER A CA 1
ATOM 1474 C C . SER A 1 208 ? 10.172 21.736 -15.438 1.00 14.70 196 SER A C 1
ATOM 1475 O O . SER A 1 208 ? 8.979 21.679 -15.715 1.00 15.14 196 SER A O 1
ATOM 1478 N N . THR A 1 209 ? 11.114 21.905 -16.369 1.00 15.39 197 THR A N 1
ATOM 1479 C CA . THR A 1 209 ? 10.762 22.308 -17.751 1.00 15.82 197 THR A CA 1
ATOM 1480 C C . THR A 1 209 ? 10.581 21.080 -18.655 1.00 17.32 197 THR A C 1
ATOM 1481 O O . THR A 1 209 ? 10.898 21.129 -19.854 1.00 18.48 197 THR A O 1
ATOM 1485 N N . ILE A 1 210 ? 10.037 19.989 -18.102 1.00 15.89 198 ILE A N 1
ATOM 1486 C CA . ILE A 1 210 ? 9.804 18.743 -18.827 1.00 17.24 198 ILE A CA 1
ATOM 1487 C C . ILE A 1 210 ? 8.310 18.596 -19.088 1.00 16.76 198 ILE A C 1
ATOM 1488 O O . ILE A 1 210 ? 7.565 18.266 -18.164 1.00 16.52 198 ILE A O 1
ATOM 1493 N N . PRO A 1 211 ? 7.825 18.803 -20.329 1.00 17.15 199 PRO A N 1
ATOM 1494 C CA . PRO A 1 211 ? 6.395 18.691 -20.624 1.00 17.35 199 PRO A CA 1
ATOM 1495 C C . PRO A 1 211 ? 5.783 17.341 -20.218 1.00 17.13 199 PRO A C 1
ATOM 1496 O O . PRO A 1 211 ? 4.641 17.293 -19.755 1.00 17.82 199 PRO A O 1
ATOM 1500 N N . LEU A 1 212 ? 6.548 16.254 -20.378 1.00 17.08 200 LEU A N 1
ATOM 1501 C CA . LEU A 1 212 ? 6.036 14.883 -20.162 1.00 17.60 200 LEU A CA 1
ATOM 1502 C C . LEU A 1 212 ? 6.199 14.407 -18.706 1.00 17.02 200 LEU A C 1
ATOM 1503 O O . LEU A 1 212 ? 5.983 13.206 -18.428 1.00 17.37 200 LEU A O 1
ATOM 1508 N N . LYS A 1 213 ? 6.574 15.293 -17.778 1.00 16.28 201 LYS A N 1
ATOM 1509 C CA . LYS A 1 213 ? 7.050 14.828 -16.442 1.00 16.00 201 LYS A CA 1
ATOM 1510 C C . LYS A 1 213 ? 5.974 13.994 -15.723 1.00 15.32 201 LYS A C 1
ATOM 1511 O O . LYS A 1 213 ? 6.298 12.979 -15.095 1.00 14.68 201 LYS A O 1
ATOM 1517 N N . TYR A 1 214 ? 4.693 14.379 -15.809 1.00 15.01 202 TYR A N 1
ATOM 1518 C CA . TYR A 1 214 ? 3.659 13.608 -15.099 1.00 15.48 202 TYR A CA 1
ATOM 1519 C C . TYR A 1 214 ? 3.367 12.264 -15.785 1.00 16.03 202 TYR A C 1
ATOM 1520 O O . TYR A 1 214 ? 3.106 11.286 -15.084 1.00 16.41 202 TYR A O 1
ATOM 1529 N N . SER A 1 215 ? 3.430 12.179 -17.121 1.00 16.53 203 SER A N 1
ATOM 1530 C CA . SER A 1 215 ? 3.259 10.886 -17.778 1.00 17.73 203 SER A CA 1
ATOM 1531 C C . SER A 1 215 ? 4.400 9.928 -17.405 1.00 17.57 203 SER A C 1
ATOM 1532 O O . SER A 1 215 ? 4.160 8.708 -17.245 1.00 18.15 203 SER A O 1
ATOM 1535 N N . ILE A 1 216 ? 5.627 10.459 -17.269 1.00 16.01 204 ILE A N 1
ATOM 1536 C CA . ILE A 1 216 ? 6.783 9.657 -16.856 1.00 15.48 204 ILE A CA 1
ATOM 1537 C C . ILE A 1 216 ? 6.592 9.214 -15.392 1.00 15.04 204 ILE A C 1
ATOM 1538 O O . ILE A 1 216 ? 6.837 8.037 -15.056 1.00 14.57 204 ILE A O 1
ATOM 1543 N N . LEU A 1 217 ? 6.108 10.129 -14.538 1.00 14.85 205 LEU A N 1
ATOM 1544 C CA . LEU A 1 217 ? 5.835 9.792 -13.131 1.00 16.14 205 LEU A CA 1
ATOM 1545 C C . LEU A 1 217 ? 4.882 8.588 -13.082 1.00 17.52 205 LEU A C 1
ATOM 1546 O O . LEU A 1 217 ? 5.177 7.587 -12.419 1.00 15.71 205 LEU A O 1
ATOM 1551 N N . GLU A 1 218 ? 3.784 8.639 -13.845 1.00 18.82 206 GLU A N 1
ATOM 1552 C CA . GLU A 1 218 ? 2.806 7.540 -13.808 1.00 20.68 206 GLU A CA 1
ATOM 1553 C C . GLU A 1 218 ? 3.470 6.238 -14.279 1.00 19.92 206 GLU A C 1
ATOM 1554 O O . GLU A 1 218 ? 3.272 5.181 -13.678 1.00 19.09 206 GLU A O 1
ATOM 1560 N N . GLU A 1 219 ? 4.267 6.303 -15.346 1.00 19.24 207 GLU A N 1
ATOM 1561 C CA . GLU A 1 219 ? 4.963 5.119 -15.868 1.00 20.93 207 GLU A CA 1
ATOM 1562 C C . GLU A 1 219 ? 5.926 4.531 -14.812 1.00 19.66 207 GLU A C 1
ATOM 1563 O O . GLU A 1 219 ? 6.146 3.310 -14.742 1.00 18.28 207 GLU A O 1
ATOM 1569 N N . LEU A 1 220 ? 6.511 5.392 -13.977 1.00 18.32 208 LEU A N 1
ATOM 1570 C CA . LEU A 1 220 ? 7.527 4.961 -13.004 1.00 18.30 208 LEU A CA 1
ATOM 1571 C C . LEU A 1 220 ? 6.922 4.121 -11.877 1.00 18.32 208 LEU A C 1
ATOM 1572 O O . LEU A 1 220 ? 7.658 3.376 -11.239 1.00 17.74 208 LEU A O 1
ATOM 1577 N N . TYR A 1 221 ? 5.606 4.229 -11.635 1.00 18.47 209 TYR A N 1
ATOM 1578 C CA . TYR A 1 221 ? 4.993 3.525 -10.507 1.00 18.80 209 TYR A CA 1
ATOM 1579 C C . TYR A 1 221 ? 5.356 2.035 -10.567 1.00 18.73 209 TYR A C 1
ATOM 1580 O O . TYR A 1 221 ? 5.879 1.470 -9.583 1.00 16.65 209 TYR A O 1
ATOM 1589 N N . ASP A 1 222 ? 5.113 1.413 -11.724 1.00 19.94 210 ASP A N 1
ATOM 1590 C CA . ASP A 1 222 ? 5.276 -0.042 -11.888 1.00 22.84 210 ASP A CA 1
ATOM 1591 C C . ASP A 1 222 ? 6.758 -0.435 -11.947 1.00 22.53 210 ASP A C 1
ATOM 1592 O O . ASP A 1 222 ? 7.100 -1.558 -11.613 1.00 24.48 210 ASP A O 1
ATOM 1597 N N . LEU A 1 223 ? 7.621 0.503 -12.358 1.00 20.35 211 LEU A N 1
ATOM 1598 C CA . LEU A 1 223 ? 9.038 0.247 -12.620 1.00 19.36 211 LEU A CA 1
ATOM 1599 C C . LEU A 1 223 ? 9.882 0.305 -11.339 1.00 18.18 211 LEU A C 1
ATOM 1600 O O . LEU A 1 223 ? 10.972 -0.258 -11.315 1.00 20.60 211 LEU A O 1
ATOM 1605 N N . THR A 1 224 ? 9.416 1.015 -10.311 1.00 17.81 212 THR A N 1
ATOM 1606 C CA . THR A 1 224 ? 10.261 1.377 -9.179 1.00 17.32 212 THR A CA 1
ATOM 1607 C C . THR A 1 224 ? 9.938 0.481 -7.979 1.00 19.18 212 THR A C 1
ATOM 1608 O O . THR A 1 224 ? 8.857 -0.126 -7.909 1.00 19.28 212 THR A O 1
ATOM 1612 N N . ASN A 1 225 ? 10.865 0.463 -7.016 1.00 19.60 213 ASN A N 1
ATOM 1613 C CA . ASN A 1 225 ? 10.683 -0.235 -5.740 1.00 20.57 213 ASN A CA 1
ATOM 1614 C C . ASN A 1 225 ? 9.640 0.522 -4.911 1.00 20.42 213 ASN A C 1
ATOM 1615 O O . ASN A 1 225 ? 9.257 1.631 -5.243 1.00 20.10 213 ASN A O 1
ATOM 1620 N N . GLU A 1 226 ? 9.207 -0.088 -3.807 1.00 21.37 214 GLU A N 1
ATOM 1621 C CA . GLU A 1 226 ? 8.038 0.400 -3.069 1.00 21.67 214 GLU A CA 1
ATOM 1622 C C . GLU A 1 226 ? 8.355 1.677 -2.266 1.00 19.66 214 GLU A C 1
ATOM 1623 O O . GLU A 1 226 ? 7.447 2.439 -2.003 1.00 19.98 214 GLU A O 1
ATOM 1626 N N A ASN A 1 227 ? 9.622 1.893 -1.875 0.50 18.80 215 ASN A N 1
ATOM 1627 N N B ASN A 1 227 ? 9.634 1.890 -1.924 0.50 19.14 215 ASN A N 1
ATOM 1628 C CA A ASN A 1 227 ? 9.978 2.977 -0.941 0.50 18.32 215 ASN A CA 1
ATOM 1629 C CA B ASN A 1 227 ? 10.051 2.910 -0.967 0.50 18.80 215 ASN A CA 1
ATOM 1630 C C A ASN A 1 227 ? 10.616 4.162 -1.676 0.50 17.53 215 ASN A C 1
ATOM 1631 C C B ASN A 1 227 ? 10.618 4.147 -1.677 0.50 17.80 215 ASN A C 1
ATOM 1632 O O A ASN A 1 227 ? 11.097 5.084 -1.022 0.50 17.46 215 ASN A O 1
ATOM 1633 O O B ASN A 1 227 ? 11.044 5.085 -1.009 0.50 17.64 215 ASN A O 1
ATOM 1642 N N . VAL A 1 228 ? 10.596 4.157 -3.019 1.00 17.10 216 VAL A N 1
ATOM 1643 C CA . VAL A 1 228 ? 11.145 5.287 -3.807 1.00 16.13 216 VAL A CA 1
ATOM 1644 C C . VAL A 1 228 ? 10.436 6.596 -3.416 1.00 15.52 216 VAL A C 1
ATOM 1645 O O . VAL A 1 228 ? 9.222 6.627 -3.144 1.00 15.64 216 VAL A O 1
ATOM 1649 N N . VAL A 1 229 ? 11.187 7.702 -3.423 1.00 15.25 217 VAL A N 1
ATOM 1650 C CA . VAL A 1 229 ? 10.612 9.049 -3.212 1.00 15.04 217 VAL A CA 1
ATOM 1651 C C . VAL A 1 229 ? 10.928 9.918 -4.440 1.00 14.81 217 VAL A C 1
ATOM 1652 O O . VAL A 1 229 ? 12.049 9.865 -4.950 1.00 13.92 217 VAL A O 1
ATOM 1656 N N . VAL A 1 230 ? 9.955 10.742 -4.864 1.00 14.57 218 VAL A N 1
ATOM 1657 C CA . VAL A 1 230 ? 10.071 11.602 -6.050 1.00 14.09 218 VAL A CA 1
ATOM 1658 C C . VAL A 1 230 ? 9.930 13.084 -5.660 1.00 14.26 218 VAL A C 1
ATOM 1659 O O . VAL A 1 230 ? 8.948 13.485 -5.028 1.00 14.64 218 VAL A O 1
ATOM 1663 N N . ALA A 1 231 ? 10.908 13.900 -6.076 1.00 13.63 219 ALA A N 1
ATOM 1664 C CA . ALA A 1 231 ? 10.835 15.352 -5.985 1.00 14.15 219 ALA A CA 1
ATOM 1665 C C . ALA A 1 231 ? 10.457 15.911 -7.352 1.00 14.95 219 ALA A C 1
ATOM 1666 O O . ALA A 1 231 ? 11.263 15.866 -8.285 1.00 13.79 219 ALA A O 1
ATOM 1676 N N . ARG A 1 233 ? 9.682 19.040 -9.445 1.00 15.58 221 ARG A N 1
ATOM 1677 C CA . ARG A 1 233 ? 9.762 20.490 -9.517 1.00 16.29 221 ARG A CA 1
ATOM 1678 C C . ARG A 1 233 ? 8.663 20.993 -10.456 1.00 15.35 221 ARG A C 1
ATOM 1679 O O . ARG A 1 233 ? 8.413 20.388 -11.497 1.00 15.03 221 ARG A O 1
ATOM 1687 N N . PHE A 1 234 ? 8.012 22.102 -10.085 1.00 14.74 222 PHE A N 1
ATOM 1688 C CA . PHE A 1 234 ? 6.926 22.637 -10.867 1.00 14.18 222 PHE A CA 1
ATOM 1689 C C . PHE A 1 234 ? 6.726 24.119 -10.530 1.00 14.96 222 PHE A C 1
ATOM 1690 O O . PHE A 1 234 ? 7.285 24.623 -9.562 1.00 15.74 222 PHE A O 1
ATOM 1698 N N . GLY A 1 235 ? 5.916 24.795 -11.345 1.00 14.60 223 GLY A N 1
ATOM 1699 C CA . GLY A 1 235 ? 5.395 26.150 -11.049 1.00 15.00 223 GLY A CA 1
ATOM 1700 C C . GLY A 1 235 ? 3.911 26.227 -11.375 1.00 15.19 223 GLY A C 1
ATOM 1701 O O . GLY A 1 235 ? 3.508 25.899 -12.479 1.00 15.47 223 GLY A O 1
ATOM 1702 N N . ASP A 1 236 ? 3.093 26.618 -10.386 1.00 15.95 224 ASP A N 1
ATOM 1703 C CA . ASP A 1 236 ? 1.664 26.816 -10.570 1.00 16.56 224 ASP A CA 1
ATOM 1704 C C . ASP A 1 236 ? 1.365 28.313 -10.514 1.00 15.93 224 ASP A C 1
ATOM 1705 O O . ASP A 1 236 ? 2.223 29.087 -10.145 1.00 15.63 224 ASP A O 1
ATOM 1710 N N . GLY A 1 237 ? 0.124 28.678 -10.862 1.00 16.31 225 GLY A N 1
ATOM 1711 C CA . GLY A 1 237 ? -0.277 30.086 -10.906 1.00 16.33 225 GLY A CA 1
ATOM 1712 C C . GLY A 1 237 ? 0.627 30.854 -11.848 1.00 15.23 225 GLY A C 1
ATOM 1713 O O . GLY A 1 237 ? 0.925 30.376 -12.943 1.00 14.55 225 GLY A O 1
ATOM 1714 N N . ILE A 1 238 ? 1.112 32.023 -11.407 1.00 14.40 226 ILE A N 1
ATOM 1715 C CA . ILE A 1 238 ? 1.964 32.853 -12.271 1.00 14.35 226 ILE A CA 1
ATOM 1716 C C . ILE A 1 238 ? 3.281 32.125 -12.581 1.00 13.72 226 ILE A C 1
ATOM 1717 O O . ILE A 1 238 ? 3.868 32.365 -13.611 1.00 12.33 226 ILE A O 1
ATOM 1722 N N . LYS A 1 239 ? 3.733 31.225 -11.701 1.00 13.93 227 LYS A N 1
ATOM 1723 C CA . LYS A 1 239 ? 4.991 30.507 -11.928 1.00 14.37 227 LYS A CA 1
ATOM 1724 C C . LYS A 1 239 ? 4.897 29.545 -13.125 1.00 13.44 227 LYS A C 1
ATOM 1725 O O . LYS A 1 239 ? 5.929 29.142 -13.679 1.00 12.72 227 LYS A O 1
ATOM 1731 N N . ALA A 1 240 ? 3.672 29.226 -13.560 1.00 12.92 228 ALA A N 1
ATOM 1732 C CA . ALA A 1 240 ? 3.448 28.338 -14.697 1.00 12.68 228 ALA A CA 1
ATOM 1733 C C . ALA A 1 240 ? 3.820 29.001 -16.030 1.00 12.30 228 ALA A C 1
ATOM 1734 O O . ALA A 1 240 ? 3.845 28.332 -17.059 1.00 12.08 228 ALA A O 1
ATOM 1736 N N . ILE A 1 241 ? 4.153 30.297 -16.037 1.00 12.91 229 ILE A N 1
ATOM 1737 C CA . ILE A 1 241 ? 4.625 30.914 -17.298 1.00 12.81 229 ILE A CA 1
ATOM 1738 C C . ILE A 1 241 ? 6.126 30.630 -17.523 1.00 12.71 229 ILE A C 1
ATOM 1739 O O . ILE A 1 241 ? 6.656 30.977 -18.596 1.00 11.61 229 ILE A O 1
ATOM 1744 N N . PHE A 1 242 ? 6.812 30.023 -16.536 1.00 12.97 230 PHE A N 1
ATOM 1745 C CA . PHE A 1 242 ? 8.261 29.713 -16.644 1.00 13.12 230 PHE A CA 1
ATOM 1746 C C . PHE A 1 242 ? 8.575 28.282 -16.191 1.00 14.38 230 PHE A C 1
ATOM 1747 O O . PHE A 1 242 ? 9.753 27.945 -15.972 1.00 14.14 230 PHE A O 1
ATOM 1755 N N . ASN A 1 243 ? 7.526 27.455 -16.072 1.00 13.78 231 ASN A N 1
ATOM 1756 C CA . ASN A 1 243 ? 7.592 26.092 -15.541 1.00 14.05 231 ASN A CA 1
ATOM 1757 C C . ASN A 1 243 ? 6.422 25.304 -16.120 1.00 13.83 231 ASN A C 1
ATOM 1758 O O . ASN A 1 243 ? 5.412 25.895 -16.490 1.00 15.16 231 ASN A O 1
ATOM 1763 N N . TYR A 1 244 ? 6.531 23.980 -16.151 1.00 13.60 232 TYR A N 1
ATOM 1764 C CA . TYR A 1 244 ? 5.354 23.166 -16.339 1.00 13.53 232 TYR A CA 1
ATOM 1765 C C . TYR A 1 244 ? 4.678 22.990 -14.986 1.00 13.50 232 TYR A C 1
ATOM 1766 O O . TYR A 1 244 ? 5.343 22.916 -13.956 1.00 13.75 232 TYR A O 1
ATOM 1775 N N . PRO A 1 245 ? 3.332 23.021 -14.948 1.00 13.56 233 PRO A N 1
ATOM 1776 C CA . PRO A 1 245 ? 2.593 23.024 -13.681 1.00 13.87 233 PRO A CA 1
ATOM 1777 C C . PRO A 1 245 ? 2.515 21.647 -13.003 1.00 14.75 233 PRO A C 1
ATOM 1778 O O . PRO A 1 245 ? 2.898 20.644 -13.598 1.00 13.94 233 PRO A O 1
ATOM 1782 N N . SER A 1 246 ? 2.033 21.633 -11.755 1.00 15.71 234 SER A N 1
ATOM 1783 C CA . SER A 1 246 ? 1.636 20.407 -11.083 1.00 16.99 234 SER A CA 1
ATOM 1784 C C . SER A 1 246 ? 0.382 19.858 -11.769 1.00 18.98 234 SER A C 1
ATOM 1785 O O . SER A 1 246 ? -0.316 20.584 -12.497 1.00 18.66 234 SER A O 1
ATOM 1788 N N . GLN A 1 247 ? 0.137 18.561 -11.561 1.00 19.22 235 GLN A N 1
ATOM 1789 C CA . GLN A 1 247 ? -1.034 17.871 -12.047 1.00 19.80 235 GLN A CA 1
ATOM 1790 C C . GLN A 1 247 ? -1.550 16.947 -10.941 1.00 19.48 235 GLN A C 1
ATOM 1791 O O . GLN A 1 247 ? -0.818 16.552 -10.049 1.00 17.33 235 GLN A O 1
ATOM 1797 N N . GLU A 1 248 ? -2.836 16.618 -11.019 1.00 19.84 236 GLU A N 1
ATOM 1798 C CA . GLU A 1 248 ? -3.418 15.597 -10.193 1.00 21.42 236 GLU A CA 1
ATOM 1799 C C . GLU A 1 248 ? -2.872 14.239 -10.655 1.00 20.75 236 GLU A C 1
ATOM 1800 O O . GLU A 1 248 ? -2.834 13.964 -11.835 1.00 21.26 236 GLU A O 1
ATOM 1806 N N . THR A 1 249 ? -2.406 13.424 -9.704 1.00 21.11 237 THR A N 1
ATOM 1807 C CA . THR A 1 249 ? -1.929 12.071 -9.972 1.00 21.40 237 THR A CA 1
ATOM 1808 C C . THR A 1 249 ? -3.057 11.069 -9.711 1.00 22.02 237 THR A C 1
ATOM 1809 O O . THR A 1 249 ? -4.049 11.410 -9.075 1.00 22.49 237 THR A O 1
ATOM 1813 N N . ALA A 1 250 ? -2.883 9.839 -10.193 1.00 22.42 238 ALA A N 1
ATOM 1814 C CA . ALA A 1 250 ? -3.777 8.723 -9.819 1.00 25.11 238 ALA A CA 1
ATOM 1815 C C . ALA A 1 250 ? -3.662 8.482 -8.307 1.00 25.99 238 ALA A C 1
ATOM 1816 O O . ALA A 1 250 ? -2.593 8.113 -7.811 1.00 27.15 238 ALA A O 1
ATOM 1818 N N . GLU A 1 251 ? -4.764 8.712 -7.577 1.00 25.79 239 GLU A N 1
ATOM 1819 C CA . GLU A 1 251 ? -4.748 8.884 -6.108 1.00 26.92 239 GLU A CA 1
ATOM 1820 C C . GLU A 1 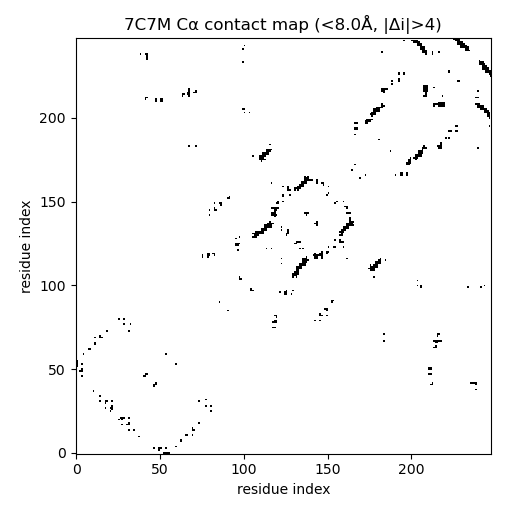251 ? -4.306 7.596 -5.389 1.00 27.27 239 GLU A C 1
ATOM 1821 O O . GLU A 1 251 ? -3.831 7.665 -4.242 1.00 28.09 239 GLU A O 1
ATOM 1823 N N . ASP A 1 252 ? -4.465 6.436 -6.036 1.00 24.08 240 ASP A N 1
ATOM 1824 C CA . ASP A 1 252 ? -4.096 5.161 -5.410 1.00 26.05 240 ASP A CA 1
ATOM 1825 C C . ASP A 1 252 ? -2.638 4.780 -5.715 1.00 25.08 240 ASP A C 1
ATOM 1826 O O . ASP A 1 252 ? -2.179 3.735 -5.259 1.00 23.27 240 ASP A O 1
ATOM 1831 N N . LYS A 1 253 ? -1.940 5.584 -6.526 1.00 23.35 241 LYS A N 1
ATOM 1832 C CA . LYS A 1 253 ? -0.570 5.262 -6.939 1.00 25.00 241 LYS A CA 1
ATOM 1833 C C . LYS A 1 253 ? 0.419 6.180 -6.216 1.00 22.85 241 LYS A C 1
ATOM 1834 O O . LYS A 1 253 ? 1.045 5.778 -5.266 1.00 22.94 241 LYS A O 1
ATOM 1840 N N . TRP A 1 254 ? 0.514 7.429 -6.673 1.00 22.88 242 TRP A N 1
ATOM 1841 C CA . TRP A 1 254 ? 1.392 8.409 -6.098 1.00 23.22 242 TRP A CA 1
ATOM 1842 C C . TRP A 1 254 ? 0.586 9.313 -5.161 1.00 23.74 242 TRP A C 1
ATOM 1843 O O . TRP A 1 254 ? -0.399 9.918 -5.581 1.00 26.19 242 TRP A O 1
ATOM 1854 N N . GLN A 1 255 ? 1.020 9.394 -3.901 1.00 22.71 243 GLN A N 1
ATOM 1855 C CA . GLN A 1 255 ? 0.468 10.308 -2.930 1.00 23.62 243 GLN A CA 1
ATOM 1856 C C . GLN A 1 255 ? 1.447 11.468 -2.740 1.00 22.93 243 GLN A C 1
ATOM 1857 O O . GLN A 1 255 ? 2.643 11.248 -2.514 1.00 22.31 243 GLN A O 1
ATOM 1859 N N . CYS A 1 256 ? 0.934 12.700 -2.815 1.00 22.72 244 CYS A N 1
ATOM 1860 C CA . CYS A 1 256 ? 1.746 13.857 -2.503 1.00 23.26 244 CYS A CA 1
ATOM 1861 C C . CYS A 1 256 ? 1.887 13.940 -0.983 1.00 23.43 244 CYS A C 1
ATOM 1862 O O . CYS A 1 256 ? 0.914 14.209 -0.290 1.00 24.19 244 CYS A O 1
ATOM 1865 N N . VAL A 1 257 ? 3.088 13.649 -0.473 1.00 22.06 245 VAL A N 1
ATOM 1866 C CA . VAL A 1 257 ? 3.344 13.606 0.976 1.00 23.19 245 VAL A CA 1
ATOM 1867 C C . VAL A 1 257 ? 3.854 14.959 1.468 1.00 24.03 245 VAL A C 1
ATOM 1868 O O . VAL A 1 257 ? 3.815 15.215 2.658 1.00 24.97 245 VAL A O 1
ATOM 1872 N N . ASN A 1 258 ? 4.323 15.825 0.558 1.00 22.89 246 ASN A N 1
ATOM 1873 C CA . ASN A 1 258 ? 4.797 17.133 0.950 1.00 23.58 246 ASN A CA 1
ATOM 1874 C C . ASN A 1 258 ? 4.771 18.085 -0.250 1.00 23.58 246 ASN A C 1
ATOM 1875 O O . ASN A 1 258 ? 5.032 17.685 -1.373 1.00 18.94 246 ASN A O 1
ATOM 1880 N N . LYS A 1 259 ? 4.436 19.351 0.021 1.00 24.41 247 LYS A N 1
ATOM 1881 C CA . LYS A 1 259 ? 4.546 20.425 -0.956 1.00 26.31 247 LYS A CA 1
ATOM 1882 C C . LYS A 1 259 ? 5.452 21.490 -0.340 1.00 27.34 247 LYS A C 1
ATOM 1883 O O . LYS A 1 259 ? 5.216 21.895 0.802 1.00 30.00 247 LYS A O 1
ATOM 1885 N N . HIS A 1 260 ? 6.522 21.859 -1.055 1.00 24.47 248 HIS A N 1
ATOM 1886 C CA . HIS A 1 260 ? 7.443 22.904 -0.648 1.00 25.18 248 HIS A CA 1
ATOM 1887 C C . HIS A 1 260 ? 7.262 24.122 -1.553 1.00 26.62 248 HIS A C 1
ATOM 1888 O O . HIS A 1 260 ? 7.747 24.135 -2.683 1.00 25.47 248 HIS A O 1
ATOM 1903 N N . ARG A 1 262 ? 7.442 28.419 -1.833 1.00 22.91 250 ARG A N 1
ATOM 1904 C CA . ARG A 1 262 ? 8.074 29.596 -1.272 1.00 22.51 250 ARG A CA 1
ATOM 1905 C C . ARG A 1 262 ? 7.911 30.770 -2.232 1.00 22.13 250 ARG A C 1
ATOM 1906 O O . ARG A 1 262 ? 8.046 30.611 -3.454 1.00 20.57 250 ARG A O 1
ATOM 1914 N N . PRO A 1 263 ? 7.674 31.988 -1.695 1.00 21.29 251 PRO A N 1
ATOM 1915 C CA . PRO A 1 263 ? 7.358 33.153 -2.519 1.00 21.79 251 PRO A CA 1
ATOM 1916 C C . PRO A 1 263 ? 8.519 33.712 -3.349 1.00 22.10 251 PRO A C 1
ATOM 1917 O O . PRO A 1 263 ? 8.275 34.410 -4.310 1.00 23.38 251 PRO A O 1
ATOM 1921 N N . GLN A 1 264 ? 9.771 33.413 -2.990 1.00 21.82 252 GLN A N 1
ATOM 1922 C CA . GLN A 1 264 ? 10.889 33.943 -3.774 1.00 23.10 252 GLN A CA 1
ATOM 1923 C C . GLN A 1 264 ? 11.648 32.818 -4.505 1.00 20.97 252 GLN A C 1
ATOM 1924 O O . GLN A 1 264 ? 12.761 33.030 -4.977 1.00 22.20 252 GLN A O 1
ATOM 1930 N N A GLN A 1 265 ? 11.024 31.635 -4.581 0.40 19.49 253 GLN A N 1
ATOM 1931 N N B GLN A 1 265 ? 11.016 31.654 -4.643 0.60 19.47 253 GLN A N 1
ATOM 1932 C CA A GLN A 1 265 ? 11.502 30.481 -5.353 0.40 19.60 253 GLN A CA 1
ATOM 1933 C CA B GLN A 1 265 ? 11.592 30.539 -5.380 0.60 20.44 253 GLN A CA 1
ATOM 1934 C C A GLN A 1 265 ? 10.837 30.518 -6.737 0.40 18.18 253 GLN A C 1
ATOM 1935 C C B GLN A 1 265 ? 10.858 30.420 -6.722 0.60 18.35 253 GLN A C 1
ATOM 1936 O O A GLN A 1 265 ? 9.618 30.630 -6.827 0.40 18.44 253 GLN A O 1
ATOM 1937 O O B GLN A 1 265 ? 9.636 30.317 -6.766 0.60 18.39 253 GLN A O 1
ATOM 1948 N N . ILE A 1 266 ? 11.629 30.420 -7.809 1.00 17.91 254 ILE A N 1
ATOM 1949 C CA . ILE A 1 266 ? 11.053 30.423 -9.164 1.00 16.29 254 ILE A CA 1
ATOM 1950 C C . ILE A 1 266 ? 10.369 29.078 -9.485 1.00 15.68 254 ILE A C 1
ATOM 1951 O O . ILE A 1 266 ? 9.543 29.031 -10.402 1.00 16.09 254 ILE A O 1
ATOM 1956 N N . PHE A 1 267 ? 10.748 27.986 -8.802 1.00 15.31 255 PHE A N 1
ATOM 1957 C CA . PHE A 1 267 ? 9.987 26.720 -8.860 1.00 16.25 255 PHE A CA 1
ATOM 1958 C C . PHE A 1 267 ? 9.741 26.204 -7.442 1.00 16.75 255 PHE A C 1
ATOM 1959 O O . PHE A 1 267 ? 10.520 26.482 -6.533 1.00 16.77 255 PHE A O 1
ATOM 1967 N N . ASP A 1 268 ? 8.663 25.427 -7.297 1.00 16.27 256 ASP A N 1
ATOM 1968 C CA . ASP A 1 268 ? 8.300 24.787 -6.051 1.00 16.89 256 ASP A CA 1
ATOM 1969 C C . ASP A 1 268 ? 8.494 23.279 -6.238 1.00 16.96 256 ASP A C 1
ATOM 1970 O O . ASP A 1 268 ? 8.819 22.829 -7.343 1.00 16.08 256 ASP A O 1
ATOM 1975 N N . ILE A 1 269 ? 8.322 22.527 -5.150 1.00 16.64 257 ILE A N 1
ATOM 1976 C CA . ILE A 1 269 ? 8.593 21.112 -5.149 1.00 18.36 257 ILE A CA 1
ATOM 1977 C C . ILE A 1 269 ? 7.430 20.374 -4.502 1.00 19.18 257 ILE A C 1
ATOM 1978 O O . ILE A 1 269 ? 6.978 20.736 -3.400 1.00 20.34 257 ILE A O 1
ATOM 1983 N N . ALA A 1 270 ? 6.991 19.311 -5.174 1.00 19.60 258 ALA A N 1
ATOM 1984 C CA . ALA A 1 270 ? 6.037 18.366 -4.618 1.00 18.68 258 ALA A CA 1
ATOM 1985 C C . ALA A 1 270 ? 6.728 17.010 -4.451 1.00 19.30 258 ALA A C 1
ATOM 1986 O O . ALA A 1 270 ? 7.291 16.488 -5.419 1.00 18.79 258 ALA A O 1
ATOM 1988 N N . LEU A 1 271 ? 6.676 16.464 -3.226 1.00 18.09 259 LEU A N 1
ATOM 1989 C CA . LEU A 1 271 ? 7.238 15.164 -2.882 1.00 18.97 259 LEU A CA 1
ATOM 1990 C C . LEU A 1 271 ? 6.139 14.110 -3.003 1.00 19.04 259 LEU A C 1
ATOM 1991 O O . LEU A 1 271 ? 5.042 14.270 -2.425 1.00 21.13 259 LEU A O 1
ATOM 1996 N N . TYR A 1 272 ? 6.445 13.032 -3.724 1.00 18.36 260 TYR A N 1
ATOM 1997 C CA . TYR A 1 272 ? 5.534 11.929 -3.898 1.00 18.74 260 TYR A CA 1
ATOM 1998 C C . TYR A 1 272 ? 6.168 10.646 -3.353 1.00 18.90 260 TYR A C 1
ATOM 1999 O O . TYR A 1 272 ? 7.366 10.412 -3.513 1.00 16.97 260 TYR A O 1
ATOM 2008 N N . LYS A 1 273 ? 5.323 9.833 -2.712 1.00 20.19 261 LYS A N 1
ATOM 2009 C CA . LYS A 1 273 ? 5.627 8.475 -2.303 1.00 22.21 261 LYS A CA 1
ATOM 2010 C C . LYS A 1 273 ? 4.456 7.582 -2.725 1.00 21.37 261 LYS A C 1
ATOM 2011 O O . LYS A 1 273 ? 3.400 8.071 -3.100 1.00 19.78 261 LYS A O 1
ATOM 2017 N N . LYS A 1 274 ? 4.667 6.270 -2.679 1.00 21.86 262 LYS A N 1
ATOM 2018 C CA . LYS A 1 274 ? 3.625 5.320 -3.059 1.00 24.83 262 LYS A CA 1
ATOM 2019 C C . LYS A 1 274 ? 2.603 5.180 -1.922 1.00 28.24 262 LYS A C 1
ATOM 2020 O O . LYS A 1 274 ? 2.935 5.436 -0.770 1.00 27.42 262 LYS A O 1
ATOM 2026 N N . ALA A 1 275 ? 1.369 4.804 -2.298 1.00 33.24 263 ALA A N 1
ATOM 2027 C CA . ALA A 1 275 ? 0.219 4.465 -1.397 1.00 34.37 263 ALA A CA 1
ATOM 2028 C C . ALA A 1 275 ? 0.263 5.261 -0.090 1.00 39.07 263 ALA A C 1
ATOM 2029 O O . ALA A 1 275 ? -0.420 4.894 0.873 1.00 43.83 263 ALA A O 1
#

Nearest PDB structures (foldseek):
  7c7m-assembly1_A  TM=1.004E+00  e=6.909E-48  Staphylococcus aureus
  8zx0-assembly1_A  TM=9.757E-01  e=7.099E-42  Staphylococcus aureus subsp. aureus Mu50
  8zx0-assembly1_B  TM=9.614E-01  e=6.162E-41  Staphylococcus aureus subsp. aureus Mu50
  7c9k-assembly1_A  TM=9.768E-01  e=3.709E-37  Staphylococcus aureus subsp. aureus Mu50
  7c9m-assembly4_D  TM=9.601E-01  e=1.329E-38  Staphylococcus aureus subsp. aureus Mu50

B-factor: mean 22.07, std 9.14, range [11.49, 129.65]

Sequence (248 aa):
NNEIKLIILQQYLEKFEAHYEERVLQDDQYIEALETLDDYSSEFILNPIYEQQFNAWRDVEEKAQLIKSLQYITAQCVKQVEVIRARRLLDGQASIEHCIDEEFGQCSITSNDKLLLVGSGAYPTLIQVAKETGASSVVIGIDIDPQAVDLGRRIVNVLAPNEDITITDQKVSELKDIKDVTHIIFSSTIPLKYSILEELYDLTNENNVVVARFGDGIKAIFNYPSQETAEDKWQCVNKHRPQQQIFDIALYKKA

Organism: Staphylococcus aureus (strain Mu50 / ATCC 700699) (NCBI:txid158878)

Secondary structure (DSSP, 8-state):
-HHHHHHHHHHHHHHHHHHHHHHH-GGGHHHHHH--HHHHHHT-HHHHHHHHH---SHHHHHHHHHHHHHHHHHHHHHHHHHHHHHHHHT----S-GGGGGTTS---TT-EEEEES--S---HHHHHHHH--EEEEE-S-HHHHHHHHHHHHHH-TTS-EEEE---GGG-TTGGG--EEEE-TT-TTHHHHHHHHHHHS-TT-EE--B--GGGGGSSPPP----TTTEEEEEE--TT-SSB-EEEEE-